Protein 5HSG (pdb70)

Foldseek 3Di:
DFQEEEEFQADPDLLRVLCLLLVVLCVVVVGGYYYHGPPRPQVVSLVVLVVVLVVVHQEYEYAHPDLASNVSCVVCVVSVRAYEYEDDDHPDDDHQAYEHAQLLVLLQVLLVVVQVCCVPVPLAFEEEEEFAPPDPSLVSSPNSSVVSCVVRPRHYYQYYHYCNLAQVSCVRLLCSCVVCVRHQEYEYREDSVQNNNLVSCVVVVNLPGYAYEYEDDDVSLVVSLVSPRDFKYKYDSSSVSNVRNVVSVQVSVPHHDDRYHHGGIDIDHPVHCVVVVVSD

Sequence (280 aa):
GPTYALVQINQQQALFFNLNKGAQDAAKASGKDLVVIFNSNDNPVAQNDAIENYIQQGVKGILVAAIDVNGIPAVKEAAAANIPVIAIDAVLPAGPQAAQVGVVDNIIEGGRIIGQYFVDYVQKEGGQARLGIVGALNSAIQNQQRQKGFEETLKSSNPKITIANNVVDGQNVQDKATTAAENNLITGNPDLTAIYATGEPALLGAIAAVENQGRQKDIKVFGWDLTAKAISSGIDGGYVTAVLQQDPEKGAEALNALNSITSSGKTVPKTILVPATVVTKANVDSYRPLF

B-factor: mean 19.07, std 9.39, range [8.45, 73.27]

Organism: Klebsiella pneumoniae subsp. pneumoniae (strain ATCC 700721 / MGH 78578) (NCBI:txid272620)

Secondary structure (DSSP, 8-state):
--SEEEEES-SSSHHHH--HHHHHHHHHTT--EEEEE-TT-HHHHHHHHHHHHHTT-SEEEE--SSTTT--HHHHHHHTT--EEEESSPPPSSS-SEEEE--HHHHHHHHHHHHHHHHHH----EEEEEEE-TT-HHHHHHHHHHHHHHTT-TTEEEEEEEE-TT-TTT--HHHHHHHH-TT--EEEESSHHHHHHHHHHHHHTT-TTT-EEEEE---HHHHHHHHHTSEEEEEE--S---HHHHHHHHHHHTT----SEEE---EEE-TTTGGGGGGG-

Radius of gyration: 20.78 Å; Cα contacts (8 Å, |Δi|>4): 606; chains: 1; bounding box: 50×41×59 Å

InterPro domains:
  IPR025997 Periplasmic binding protein [PF13407] (43-291)
  IPR028082 Periplasmic binding protein-like I [SSF53822] (33-312)

Structure (mmCIF, N/CA/C/O backbone):
data_5HSG
#
_entry.id   5HSG
#
_cell.length_a   39.548
_cell.length_b   48.800
_cell.length_c   157.115
_cell.angle_alpha   90.000
_cell.angle_beta   90.000
_cell.angle_gamma   90.000
#
_symmetry.space_group_name_H-M   'P 21 21 21'
#
loop_
_entity.id
_entity.type
_entity.pdbx_description
1 polymer 'Putative ABC transporter, nucleotide binding/ATPase protein'
2 non-polymer 'MAGNESIUM ION'
3 water water
#
loop_
_atom_site.group_PDB
_atom_site.id
_atom_site.type_symbol
_atom_site.label_atom_id
_atom_site.label_alt_id
_atom_site.label_comp_id
_atom_site.label_asym_id
_atom_site.label_entity_id
_atom_site.label_seq_id
_atom_site.pdbx_PDB_ins_code
_atom_site.Cartn_x
_atom_site.Cartn_y
_atom_site.Cartn_z
_atom_site.occupancy
_atom_site.B_iso_or_equiv
_atom_site.auth_seq_id
_atom_site.auth_comp_id
_atom_site.auth_asym_id
_atom_site.auth_atom_id
_atom_site.pdbx_PDB_model_num
ATOM 1 N N . GLY A 1 25 ? 29.150 39.458 33.543 1.00 40.04 32 GLY A N 1
ATOM 2 C CA . GLY A 1 25 ? 27.927 39.995 34.117 1.00 45.51 32 GLY A CA 1
ATOM 3 C C . GLY A 1 25 ? 27.811 39.667 35.593 1.00 45.72 32 GLY A C 1
ATOM 4 O O . GLY A 1 25 ? 28.725 39.074 36.166 1.00 49.06 32 GLY A O 1
ATOM 7 N N . PRO A 1 26 ? 26.685 40.052 36.221 1.00 39.75 33 PRO A N 1
ATOM 8 C CA . PRO A 1 26 ? 26.512 39.791 37.652 1.00 32.36 33 PRO A CA 1
ATOM 9 C C . PRO A 1 26 ? 26.277 38.313 37.936 1.00 20.97 33 PRO A C 1
ATOM 10 O O . PRO A 1 26 ? 25.780 37.567 37.098 1.00 21.35 33 PRO A O 1
ATOM 21 N N . THR A 1 27 ? 26.683 37.891 39.117 1.00 16.73 34 THR A N 1
ATOM 22 C CA . THR A 1 27 ? 26.484 36.523 39.548 1.00 15.33 34 THR A CA 1
ATOM 23 C C . THR A 1 27 ? 25.070 36.315 40.067 1.00 13.28 34 THR A C 1
ATOM 24 O O . THR A 1 27 ? 24.423 35.333 39.712 1.00 13.50 34 THR A O 1
ATOM 35 N N . TYR A 1 28 ? 24.582 37.220 40.901 1.00 11.19 35 TYR A N 1
ATOM 36 C CA . TYR A 1 28 ? 23.227 37.131 41.408 1.00 10.40 35 TYR A CA 1
ATOM 37 C C . TYR A 1 28 ? 22.543 38.448 41.147 1.00 10.14 35 TYR A C 1
ATOM 38 O O . TYR A 1 28 ? 23.196 39.511 41.088 1.00 10.65 35 TYR A O 1
ATOM 56 N N . ALA A 1 29 ? 21.215 38.397 41.086 1.00 10.61 36 ALA A N 1
ATOM 57 C CA . ALA A 1 29 ? 20.363 39.584 40.994 1.00 9.53 36 ALA A CA 1
ATOM 58 C C . ALA A 1 29 ? 19.247 39.527 42.015 1.00 9.99 36 ALA A C 1
ATOM 59 O O . ALA A 1 29 ? 18.660 38.444 42.214 1.00 11.74 36 ALA A O 1
ATOM 66 N N . LEU A 1 30 ? 18.978 40.653 42.673 1.00 8.79 37 LEU A N 1
ATOM 67 C CA . LEU A 1 30 ? 17.821 40.780 43.553 1.00 9.36 37 LEU A CA 1
ATOM 68 C C . LEU A 1 30 ? 16.858 41.765 42.911 1.00 9.28 37 LEU A C 1
ATOM 69 O O . LEU A 1 30 ? 17.221 42.926 42.666 1.00 11.04 37 LEU A O 1
ATOM 85 N N . VAL A 1 31 ? 15.644 41.309 42.618 1.00 8.74 38 VAL A N 1
ATOM 86 C CA . VAL A 1 31 ? 14.575 42.116 42.040 1.00 9.32 38 VAL A CA 1
ATOM 87 C C . VAL A 1 31 ? 13.712 42.612 43.213 1.00 9.79 38 VAL A C 1
ATOM 88 O O . VAL A 1 31 ? 13.047 41.815 43.893 1.00 10.61 38 VAL A O 1
ATOM 101 N N . GLN A 1 32 ? 13.789 43.920 43.465 1.00 10.46 39 GLN A N 1
ATOM 102 C CA . GLN A 1 32 ? 13.273 44.573 44.666 1.00 9.73 39 GLN A CA 1
ATOM 103 C C . GLN A 1 32 ? 12.043 45.407 44.353 1.00 10.63 39 GLN A C 1
ATOM 104 O O . GLN A 1 32 ? 11.819 45.845 43.215 1.00 11.06 39 GLN A O 1
ATOM 118 N N . ILE A 1 33 ? 11.224 45.612 45.378 1.00 10.73 40 ILE A N 1
ATOM 119 C CA . ILE A 1 33 ? 9.983 46.369 45.251 1.00 11.25 40 ILE A CA 1
ATOM 120 C C . ILE A 1 33 ? 10.241 47.870 45.113 1.00 10.41 40 ILE A C 1
ATOM 121 O O . ILE A 1 33 ? 9.909 48.466 44.084 1.00 11.69 40 ILE A O 1
ATOM 137 N N . ASN A 1 34 ? 10.813 48.483 46.140 1.00 10.80 41 ASN A N 1
ATOM 138 C CA . ASN A 1 34 ? 11.214 49.881 46.076 1.00 12.08 41 ASN A CA 1
ATOM 139 C C . ASN A 1 34 ? 12.347 50.121 47.069 1.00 12.17 41 ASN A C 1
ATOM 140 O O . ASN A 1 34 ? 12.690 49.231 47.841 1.00 11.56 41 ASN A O 1
ATOM 151 N N . GLN A 1 35 ? 12.901 51.328 47.057 1.00 11.42 42 GLN A N 1
ATOM 152 C CA . GLN A 1 35 ? 13.915 51.751 48.005 1.00 11.05 42 GLN A CA 1
ATOM 153 C C . GLN A 1 35 ? 13.454 52.943 48.839 1.00 12.60 42 GLN A C 1
ATOM 154 O O . GLN A 1 35 ? 14.266 53.676 49.403 1.00 13.11 42 GLN A O 1
ATOM 168 N N A GLN A 1 36 ? 12.141 53.114 48.931 0.36 11.66 43 GLN A N 1
ATOM 169 N N B GLN A 1 36 ? 12.141 53.121 48.939 0.64 11.30 43 GLN A N 1
ATOM 170 C CA A GLN A 1 36 ? 11.570 54.108 49.820 0.36 12.99 43 GLN A CA 1
ATOM 171 C CA B GLN A 1 36 ? 11.570 54.122 49.830 0.64 12.82 43 GLN A CA 1
ATOM 172 C C A GLN A 1 36 ? 11.437 53.526 51.225 0.36 12.53 43 GLN A C 1
ATOM 173 C C B GLN A 1 36 ? 11.325 53.576 51.232 0.64 13.51 43 GLN A C 1
ATOM 174 O O A GLN A 1 36 ? 11.908 54.122 52.198 0.36 14.83 43 GLN A O 1
ATOM 175 O O B GLN A 1 36 ? 11.590 54.258 52.219 0.64 15.95 43 GLN A O 1
ATOM 202 N N . ALA A 1 37 ? 10.814 52.355 51.325 1.00 12.46 44 ALA A N 1
ATOM 203 C CA . ALA A 1 37 ? 10.552 51.734 52.617 1.00 11.70 44 ALA A CA 1
ATOM 204 C C . ALA A 1 37 ? 11.802 51.169 53.268 1.00 10.86 44 ALA A C 1
ATOM 205 O O . ALA A 1 37 ? 12.565 50.446 52.643 1.00 11.63 44 ALA A O 1
ATOM 213 N N . LEU A 1 38 ? 11.975 51.492 54.541 1.00 11.37 45 LEU A N 1
ATOM 214 C CA . LEU A 1 38 ? 13.068 50.950 55.334 1.00 11.07 45 LEU A CA 1
ATOM 215 C C . LEU A 1 38 ? 13.184 49.433 55.203 1.00 11.59 45 LEU A C 1
ATOM 216 O O . LEU A 1 38 ? 14.281 48.902 55.093 1.00 11.17 45 LEU A O 1
ATOM 232 N N . PHE A 1 39 ? 12.057 48.742 55.250 1.00 10.15 46 PHE A N 1
ATOM 233 C CA . PHE A 1 39 ? 12.064 47.285 55.166 1.00 10.19 46 PHE A CA 1
ATOM 234 C C . PHE A 1 39 ? 12.850 46.778 53.947 1.00 9.83 46 PHE A C 1
ATOM 235 O O . PHE A 1 39 ? 13.680 45.874 54.056 1.00 9.37 46 PHE A O 1
ATOM 252 N N . PHE A 1 40 ? 12.605 47.384 52.788 1.00 9.49 47 PHE A N 1
ATOM 253 C CA . PHE A 1 40 ? 13.305 46.929 51.590 1.00 9.40 47 PHE A CA 1
ATOM 254 C C . PHE A 1 40 ? 14.774 47.348 51.583 1.00 9.45 47 PHE A C 1
ATOM 255 O O . PHE A 1 40 ? 15.653 46.602 51.108 1.00 9.75 47 PHE A O 1
ATOM 272 N N . ASN A 1 41 ? 15.066 48.540 52.095 1.00 10.27 48 ASN A N 1
ATOM 273 C CA . ASN A 1 41 ? 16.458 48.948 52.186 1.00 10.70 48 ASN A CA 1
ATOM 274 C C . ASN A 1 41 ? 17.252 48.043 53.136 1.00 10.09 48 ASN A C 1
ATOM 275 O O . ASN A 1 41 ? 18.423 47.751 52.872 1.00 10.52 48 ASN A O 1
ATOM 286 N N . LEU A 1 42 ? 16.631 47.580 54.223 1.00 9.03 49 LEU A N 1
ATOM 287 C CA . LEU A 1 42 ? 17.307 46.645 55.116 1.00 9.67 49 LEU A CA 1
ATOM 288 C C . LEU A 1 42 ? 17.496 45.287 54.464 1.00 8.79 49 LEU A C 1
ATOM 289 O O . LEU A 1 42 ? 18.537 44.669 54.628 1.00 8.76 49 LEU A O 1
ATOM 322 N N . ASN A 1 44 ? 17.885 44.783 51.257 1.00 8.48 51 ASN A N 1
ATOM 323 C CA . ASN A 1 44 ? 18.999 45.019 50.356 1.00 8.74 51 ASN A CA 1
ATOM 324 C C . ASN A 1 44 ? 20.329 44.944 51.080 1.00 9.37 51 ASN A C 1
ATOM 325 O O . ASN A 1 44 ? 21.275 44.337 50.585 1.00 9.70 51 ASN A O 1
ATOM 336 N N . LYS A 1 45 ? 20.424 45.623 52.217 1.00 9.11 52 LYS A N 1
ATOM 337 C CA . LYS A 1 45 ? 21.659 45.606 53.002 1.00 10.11 52 LYS A CA 1
ATOM 338 C C . LYS A 1 45 ? 22.054 44.186 53.398 1.00 9.31 52 LYS A C 1
ATOM 339 O O . LYS A 1 45 ? 23.226 43.791 53.286 1.00 9.18 52 LYS A O 1
ATOM 358 N N . GLY A 1 46 ? 21.094 43.409 53.878 1.00 8.82 53 GLY A N 1
ATOM 359 C CA . GLY A 1 46 ? 21.403 42.050 54.297 1.00 9.83 53 GLY A CA 1
ATOM 360 C C . GLY A 1 46 ? 21.928 41.176 53.171 1.00 9.96 53 GLY A C 1
ATOM 361 O O . GLY A 1 46 ? 22.900 40.417 53.318 1.00 9.76 53 GLY A O 1
ATOM 365 N N . ALA A 1 47 ? 21.267 41.269 52.018 1.00 8.55 54 ALA A N 1
ATOM 366 C CA . ALA A 1 47 ? 21.685 40.509 50.849 1.00 8.59 54 ALA A CA 1
ATOM 367 C C . ALA A 1 47 ? 23.056 40.961 50.350 1.00 9.44 54 ALA A C 1
ATOM 368 O O . ALA A 1 47 ? 23.928 40.160 50.053 1.00 10.02 54 ALA A O 1
ATOM 375 N N . GLN A 1 48 ? 23.255 42.264 50.233 1.00 8.68 55 GLN A N 1
ATOM 376 C CA . GLN A 1 48 ? 24.523 42.771 49.738 1.00 9.72 55 GLN A CA 1
ATOM 377 C C . GLN A 1 48 ? 25.675 42.494 50.708 1.00 9.41 55 GLN A C 1
ATOM 378 O O . GLN A 1 48 ? 26.772 42.136 50.290 1.00 10.12 55 GLN A O 1
ATOM 392 N N . ASP A 1 49 ? 25.455 42.657 52.008 1.00 9.22 56 ASP A N 1
ATOM 393 C CA . ASP A 1 49 ? 26.491 42.299 52.968 1.00 9.72 56 ASP A CA 1
ATOM 394 C C . ASP A 1 49 ? 26.872 40.832 52.810 1.00 9.97 56 ASP A C 1
ATOM 395 O O . ASP A 1 49 ? 28.057 40.491 52.833 1.00 10.70 56 ASP A O 1
ATOM 404 N N . ALA A 1 50 ? 25.877 39.959 52.675 1.00 10.11 57 ALA A N 1
ATOM 405 C CA . ALA A 1 50 ? 26.157 38.540 52.553 1.00 10.24 57 ALA A CA 1
ATOM 406 C C . ALA A 1 50 ? 26.870 38.217 51.257 1.00 10.66 57 ALA A C 1
ATOM 407 O O . ALA A 1 50 ? 27.726 37.343 51.228 1.00 10.49 57 ALA A O 1
ATOM 414 N N . ALA A 1 51 ? 26.543 38.930 50.193 1.00 9.69 58 ALA A N 1
ATOM 415 C CA . ALA A 1 51 ? 27.242 38.742 48.923 1.00 10.07 58 ALA A CA 1
ATOM 416 C C . ALA A 1 51 ? 28.690 39.189 49.052 1.00 10.37 58 ALA A C 1
ATOM 417 O O . ALA A 1 51 ? 29.606 38.454 48.693 1.00 11.65 58 ALA A O 1
ATOM 424 N N . LYS 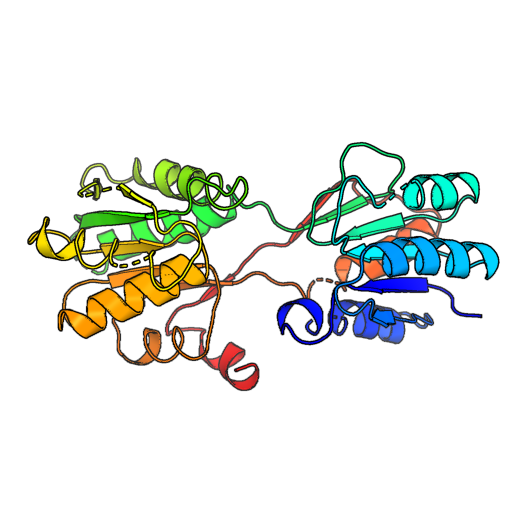A 1 52 ? 28.919 40.390 49.564 1.00 10.59 59 LYS A N 1
ATOM 425 C CA . LYS A 1 52 ? 30.279 40.892 49.706 1.00 10.85 59 LYS A CA 1
ATOM 426 C C . LYS A 1 52 ? 31.093 39.980 50.629 1.00 11.32 59 LYS A C 1
ATOM 427 O O . LYS A 1 52 ? 32.256 39.704 50.347 1.00 13.24 59 LYS A O 1
ATOM 446 N N . ALA A 1 53 ? 30.487 39.486 51.710 1.00 11.06 60 ALA A N 1
ATOM 447 C CA . ALA A 1 53 ? 31.189 38.637 52.681 1.00 11.49 60 ALA A CA 1
ATOM 448 C C . ALA A 1 53 ? 31.491 37.244 52.138 1.00 12.55 60 ALA A C 1
ATOM 449 O O . ALA A 1 53 ? 32.255 36.501 52.763 1.00 15.69 60 ALA A O 1
ATOM 456 N N . SER A 1 54 ? 30.871 36.864 51.021 1.00 12.54 61 SER A N 1
ATOM 457 C CA . SER A 1 54 ? 31.127 35.581 50.389 1.00 13.94 61 SER A CA 1
ATOM 458 C C . SER A 1 54 ? 31.800 35.735 49.029 1.00 13.70 61 SER A C 1
ATOM 459 O O . SER A 1 54 ? 31.915 34.755 48.289 1.00 15.40 61 SER A O 1
ATOM 467 N N . GLY A 1 55 ? 32.245 36.932 48.671 1.00 13.74 62 GLY A N 1
ATOM 468 C CA . GLY A 1 55 ? 32.954 37.144 47.420 1.00 14.31 62 GLY A CA 1
ATOM 469 C C . GLY A 1 55 ? 32.102 37.035 46.176 1.00 15.67 62 GLY A C 1
ATOM 470 O O . GLY A 1 55 ? 32.621 36.729 45.105 1.00 19.04 62 GLY A O 1
ATOM 474 N N . LYS A 1 56 ? 30.802 37.305 46.296 1.00 13.92 63 LYS A N 1
ATOM 475 C CA . LYS A 1 56 ? 29.877 37.218 45.179 1.00 13.59 63 LYS A CA 1
ATOM 476 C C . LYS A 1 56 ? 29.396 38.584 44.705 1.00 12.97 63 LYS A C 1
ATOM 477 O O . LYS A 1 56 ? 29.228 39.508 45.520 1.00 14.60 63 LYS A O 1
ATOM 496 N N . ASP A 1 57 ? 29.158 38.719 43.404 1.00 13.40 64 ASP A N 1
ATOM 497 C CA . ASP A 1 57 ? 28.676 39.953 42.798 1.00 13.13 64 ASP A CA 1
ATOM 498 C C . ASP A 1 57 ? 27.156 39.917 42.698 1.00 13.26 64 ASP A C 1
ATOM 499 O O . ASP A 1 57 ? 26.596 39.208 41.852 1.00 17.98 64 ASP A O 1
ATOM 508 N N . LEU A 1 58 ? 26.502 40.726 43.513 1.00 11.61 65 LEU A N 1
ATOM 509 C CA . LEU A 1 58 ? 25.058 40.874 43.533 1.00 10.28 65 LEU A CA 1
ATOM 510 C C . LEU A 1 58 ? 24.708 42.233 42.991 1.00 11.14 65 LEU A C 1
ATOM 511 O O . LEU A 1 58 ? 25.228 43.237 43.487 1.00 12.78 65 LEU A O 1
ATOM 527 N N A VAL A 1 59 ? 23.807 42.275 42.018 0.77 10.49 66 VAL A N 1
ATOM 528 N N B VAL A 1 59 ? 23.818 42.269 42.008 0.23 10.87 66 VAL A N 1
ATOM 529 C CA A VAL A 1 59 ? 23.182 43.515 41.580 0.77 9.76 66 VAL A CA 1
ATOM 530 C CA B VAL A 1 59 ? 23.194 43.508 41.573 0.23 11.32 66 VAL A CA 1
ATOM 531 C C A VAL A 1 59 ? 21.757 43.539 42.077 0.77 9.85 66 VAL A C 1
ATOM 532 C C B VAL A 1 59 ? 21.779 43.533 42.135 0.23 10.85 66 VAL A C 1
ATOM 533 O O A VAL A 1 59 ? 21.096 42.483 42.163 0.77 11.23 66 VAL A O 1
ATOM 534 O O B VAL A 1 59 ? 21.151 42.485 42.310 0.23 10.86 66 VAL A O 1
ATOM 559 N N . ILE A 1 60 ? 21.302 44.731 42.452 1.00 10.38 67 ILE A N 1
ATOM 560 C CA . ILE A 1 60 ? 19.962 44.924 42.957 1.00 9.72 67 ILE A CA 1
ATOM 561 C C . ILE A 1 60 ? 19.196 45.838 42.006 1.00 11.06 67 ILE A C 1
ATOM 562 O O . ILE A 1 60 ? 19.652 46.937 41.678 1.00 11.60 67 ILE A O 1
ATOM 579 N N . PHE A 1 61 ? 18.055 45.347 41.541 1.00 9.77 68 PHE A N 1
ATOM 580 C CA . PHE A 1 61 ? 17.144 46.074 40.657 1.00 8.93 68 PHE A CA 1
ATOM 581 C C . PHE A 1 61 ? 15.999 46.670 41.458 1.00 10.62 68 PHE A C 1
ATOM 582 O O . PHE A 1 61 ? 15.147 45.944 41.964 1.00 9.87 68 PHE A O 1
ATOM 599 N N . ASN A 1 62 ? 15.967 47.986 41.557 1.00 10.84 69 ASN A N 1
ATOM 600 C CA . ASN A 1 62 ? 14.860 48.682 42.177 1.00 10.56 69 ASN A CA 1
ATOM 601 C C . ASN A 1 62 ? 13.750 48.852 41.157 1.00 11.03 69 ASN A C 1
ATOM 602 O O . ASN A 1 62 ? 13.882 49.651 40.240 1.00 12.01 69 ASN A O 1
ATOM 613 N N . SER A 1 63 ? 12.656 48.123 41.317 1.00 10.92 70 SER A N 1
ATOM 614 C CA . SER A 1 63 ? 11.562 48.205 40.354 1.00 12.88 70 SER A CA 1
ATOM 615 C C . SER A 1 63 ? 10.656 49.411 40.547 1.00 12.40 70 SER A C 1
ATOM 616 O O . SER A 1 63 ? 9.780 49.658 39.721 1.00 13.77 70 SER A O 1
ATOM 624 N N . ASN A 1 64 ? 10.871 50.166 41.613 1.00 11.88 71 ASN A N 1
ATOM 625 C CA . ASN A 1 64 ? 10.062 51.368 41.876 1.00 13.83 71 ASN A CA 1
ATOM 626 C C . ASN A 1 64 ? 8.563 51.074 41.798 1.00 13.33 71 ASN A C 1
ATOM 627 O O . ASN A 1 64 ? 7.824 51.771 41.117 1.00 15.36 71 ASN A O 1
ATOM 638 N N . ASP A 1 65 ? 8.139 50.027 42.494 1.00 12.96 72 ASP A N 1
ATOM 639 C CA . ASP A 1 65 ? 6.730 49.658 42.617 1.00 13.68 72 ASP A CA 1
ATOM 640 C C . ASP A 1 65 ? 6.067 49.261 41.293 1.00 15.98 72 ASP A C 1
ATOM 641 O O . ASP A 1 65 ? 4.843 49.344 41.156 1.00 18.07 72 ASP A O 1
ATOM 650 N N . ASN A 1 66 ? 6.857 48.810 40.323 1.00 14.28 73 ASN A N 1
ATOM 651 C CA . ASN A 1 66 ? 6.346 48.452 39.001 1.00 13.32 73 ASN A CA 1
ATOM 652 C C . ASN A 1 66 ? 6.432 46.939 38.779 1.00 13.52 73 ASN A C 1
ATOM 653 O O . ASN A 1 66 ? 7.520 46.404 38.536 1.00 12.89 73 ASN A O 1
ATOM 664 N N . PRO A 1 67 ? 5.299 46.225 38.863 1.00 14.59 74 PRO A N 1
ATOM 665 C CA . PRO A 1 67 ? 5.344 44.768 38.706 1.00 15.14 74 PRO A CA 1
ATOM 666 C C . PRO A 1 67 ? 5.756 44.308 37.306 1.00 14.32 74 PRO A C 1
ATOM 667 O O . PRO A 1 67 ? 6.378 43.264 37.161 1.00 15.22 74 PRO A O 1
ATOM 678 N N . VAL A 1 68 ? 5.445 45.102 36.293 1.00 14.15 75 VAL A N 1
ATOM 679 C CA . VAL A 1 68 ? 5.826 44.751 34.927 1.00 15.47 75 VAL A CA 1
ATOM 680 C C . VAL A 1 68 ? 7.348 44.796 34.804 1.00 13.66 75 VAL A C 1
ATOM 681 O O . VAL A 1 68 ? 7.960 43.927 34.189 1.00 13.50 75 VAL A O 1
ATOM 694 N N . ALA A 1 69 ? 7.953 45.805 35.414 1.00 12.91 76 ALA A N 1
ATOM 695 C CA . ALA A 1 69 ? 9.407 45.927 35.387 1.00 13.47 76 ALA A CA 1
ATOM 696 C C . ALA A 1 69 ? 10.054 44.773 36.148 1.00 11.29 76 ALA A C 1
ATOM 697 O O . ALA A 1 69 ? 11.145 44.317 35.768 1.00 12.54 76 ALA A O 1
ATOM 704 N N . GLN A 1 70 ? 9.402 44.268 37.190 1.00 11.51 77 GLN A N 1
ATOM 705 C CA . GLN A 1 70 ? 9.939 43.085 37.880 1.00 9.92 77 GLN A CA 1
ATOM 706 C C . GLN A 1 70 ? 10.023 41.890 36.941 1.00 10.84 77 GLN A C 1
ATOM 707 O O . GLN A 1 70 ? 11.026 41.171 36.907 1.00 12.15 77 GLN A O 1
ATOM 721 N N . ASN A 1 71 ? 8.968 41.675 36.158 1.00 11.56 78 ASN A N 1
ATOM 722 C CA . ASN A 1 71 ? 8.954 40.564 35.217 1.00 11.92 78 ASN A CA 1
ATOM 723 C C . ASN A 1 71 ? 10.055 40.734 34.176 1.00 12.07 78 ASN A C 1
ATOM 724 O O . ASN A 1 71 ? 10.800 39.801 33.852 1.00 12.85 78 ASN A O 1
ATOM 735 N N . ASP A 1 72 ? 10.119 41.928 33.611 1.00 12.13 79 ASP A N 1
ATOM 736 C CA . ASP A 1 72 ? 11.109 42.215 32.585 1.00 12.32 79 ASP A CA 1
ATOM 737 C C . ASP A 1 72 ? 12.540 42.126 33.110 1.00 12.57 79 ASP A C 1
ATOM 738 O O . ASP A 1 72 ? 13.421 41.638 32.401 1.00 11.85 79 ASP A O 1
ATOM 747 N N . ALA A 1 73 ? 12.785 42.578 34.337 1.00 11.35 80 ALA A N 1
ATOM 748 C CA . ALA A 1 73 ? 14.111 42.473 34.915 1.00 10.82 80 ALA A CA 1
ATOM 749 C C . ALA A 1 73 ? 14.511 41.020 35.075 1.00 12.01 80 ALA A C 1
ATOM 750 O O . ALA A 1 73 ? 15.633 40.639 34.789 1.00 11.14 80 ALA A O 1
ATOM 757 N N . ILE A 1 74 ? 13.585 40.179 35.522 1.00 11.37 81 ILE A N 1
ATOM 758 C CA . ILE A 1 74 ? 13.905 38.755 35.612 1.00 11.22 81 ILE A CA 1
ATOM 759 C C . ILE A 1 74 ? 14.289 38.192 34.245 1.00 12.60 81 ILE A C 1
ATOM 760 O O . ILE A 1 74 ? 15.288 37.484 34.122 1.00 12.34 81 ILE A O 1
ATOM 776 N N . GLU A 1 75 ? 13.526 38.534 33.217 1.00 11.50 82 GLU A N 1
ATOM 777 C CA . GLU A 1 75 ? 13.868 38.088 31.874 1.00 12.57 82 GLU A CA 1
ATOM 778 C C . GLU A 1 75 ? 15.248 38.568 31.418 1.00 12.52 82 GLU A C 1
ATOM 779 O O . GLU A 1 75 ? 16.016 37.817 30.802 1.00 13.21 82 GLU A O 1
ATOM 791 N N . ASN A 1 76 ? 15.564 39.809 31.761 1.00 11.56 83 ASN A N 1
ATOM 792 C CA . ASN A 1 76 ? 16.865 40.399 31.450 1.00 12.57 83 ASN A CA 1
ATOM 793 C C . ASN A 1 76 ? 17.987 39.621 32.128 1.00 12.34 83 ASN A C 1
ATOM 794 O O . ASN A 1 76 ? 18.962 39.216 31.477 1.00 12.77 83 ASN A O 1
ATOM 805 N N . TYR A 1 77 ? 17.844 39.353 33.425 1.00 12.32 84 TYR A N 1
ATOM 806 C CA . TYR A 1 77 ? 18.877 38.621 34.136 1.00 11.14 84 TYR A CA 1
ATOM 807 C C . TYR A 1 77 ? 19.007 37.176 33.644 1.00 11.17 84 TYR A C 1
ATOM 808 O O . TYR A 1 77 ? 20.120 36.657 33.609 1.00 13.84 84 TYR A O 1
ATOM 826 N N . ILE A 1 78 ? 17.915 36.546 33.228 1.00 11.13 85 ILE A N 1
ATOM 827 C CA . ILE A 1 78 ? 18.013 35.228 32.608 1.00 14.65 85 ILE A CA 1
ATOM 828 C C . ILE A 1 78 ? 18.883 35.327 31.345 1.00 13.74 85 ILE A C 1
ATOM 829 O O . ILE A 1 78 ? 19.789 34.520 31.128 1.00 15.43 85 ILE A O 1
ATOM 845 N N . GLN A 1 79 ? 18.614 36.328 30.509 1.00 13.41 86 GLN A N 1
ATOM 846 C CA . GLN A 1 79 ? 19.372 36.485 29.268 1.00 15.34 86 GLN A CA 1
ATOM 847 C C . GLN A 1 79 ? 20.842 36.721 29.549 1.00 15.91 86 GLN A C 1
ATOM 848 O O . GLN A 1 79 ? 21.704 36.272 28.785 1.00 18.40 86 GLN A O 1
ATOM 862 N N . GLN A 1 80 ? 21.133 37.443 30.623 1.00 13.79 87 GLN A N 1
ATOM 863 C CA . GLN A 1 80 ? 22.514 37.688 31.023 1.00 14.54 87 GLN A CA 1
ATOM 864 C C . GLN A 1 80 ? 23.211 36.482 31.651 1.00 16.09 87 GLN A C 1
ATOM 865 O O . GLN A 1 80 ? 24.402 36.565 31.952 1.00 19.19 87 GLN A O 1
ATOM 879 N N . GLY A 1 81 ? 22.493 35.387 31.875 1.00 14.45 88 GLY A N 1
ATOM 880 C CA . GLY A 1 81 ? 23.091 34.197 32.442 1.00 16.25 88 GLY A CA 1
ATOM 881 C C . GLY A 1 81 ? 23.468 34.328 33.907 1.00 15.00 88 GLY A C 1
ATOM 882 O O . GLY A 1 81 ? 24.443 33.721 34.339 1.00 14.69 88 GLY A O 1
ATOM 886 N N . VAL A 1 82 ? 22.707 35.087 34.690 1.00 13.02 89 VAL A N 1
ATOM 887 C CA . VAL A 1 82 ? 22.963 35.122 36.134 1.00 12.75 89 VAL A CA 1
ATOM 888 C C . VAL A 1 82 ? 22.846 33.736 36.746 1.00 12.15 89 VAL A C 1
ATOM 889 O O . VAL A 1 82 ? 22.162 32.855 36.197 1.00 12.34 89 VAL A O 1
ATOM 902 N N . LYS A 1 83 ? 23.534 33.531 37.860 1.00 12.53 90 LYS A N 1
ATOM 903 C CA . LYS A 1 83 ? 23.595 32.229 38.520 1.00 12.09 90 LYS A CA 1
ATOM 904 C C . LYS A 1 83 ? 22.500 32.011 39.554 1.00 9.92 90 LYS A C 1
ATOM 905 O O . LYS A 1 83 ? 22.317 30.908 40.020 1.00 11.94 90 LYS A O 1
ATOM 924 N N . GLY A 1 84 ? 21.777 33.058 39.928 1.00 10.81 91 GLY A N 1
ATOM 925 C CA . GLY A 1 84 ? 20.715 32.952 40.911 1.00 11.21 91 GLY A CA 1
ATOM 926 C C . GLY A 1 84 ? 19.979 34.266 40.978 1.00 10.25 91 GLY A C 1
ATOM 927 O O . GLY A 1 84 ? 20.549 35.336 40.746 1.00 10.45 91 GLY A O 1
ATOM 931 N N . ILE A 1 85 ? 18.686 34.172 41.277 1.00 9.63 92 ILE A N 1
ATOM 932 C CA . ILE A 1 85 ? 17.813 35.330 41.373 1.00 9.31 92 ILE A CA 1
ATOM 933 C C . ILE A 1 85 ? 17.060 35.320 42.696 1.00 9.95 92 ILE A C 1
ATOM 934 O O . ILE A 1 85 ? 16.515 34.293 43.106 1.00 10.43 92 ILE A O 1
ATOM 950 N N . LEU A 1 86 ? 17.070 36.471 43.365 1.00 9.07 93 LEU A N 1
ATOM 951 C CA . LEU A 1 86 ? 16.219 36.734 44.521 1.00 9.81 93 LEU A CA 1
ATOM 952 C C . LEU A 1 86 ? 15.107 37.658 44.084 1.00 9.21 93 LEU A C 1
ATOM 953 O O . LEU A 1 86 ? 15.348 38.556 43.294 1.00 9.41 93 LEU A O 1
ATOM 969 N N . VAL A 1 87 ? 13.896 37.452 44.583 1.00 9.08 94 VAL A N 1
ATOM 970 C CA . VAL A 1 87 ? 12.804 38.346 44.251 1.00 10.57 94 VAL A CA 1
ATOM 971 C C . VAL A 1 87 ? 11.886 38.598 45.441 1.00 10.41 94 VAL A C 1
ATOM 972 O O . VAL A 1 87 ? 11.506 37.673 46.164 1.00 10.79 94 VAL A O 1
ATOM 985 N N . ALA A 1 88 ? 11.575 39.861 45.651 1.00 9.77 95 ALA A N 1
ATOM 986 C CA . ALA A 1 88 ? 10.484 40.274 46.531 1.00 9.99 95 ALA A CA 1
ATOM 987 C C . ALA A 1 88 ? 9.379 40.757 45.609 1.00 10.47 95 ALA A C 1
ATOM 988 O O . ALA A 1 88 ? 9.459 41.835 45.029 1.00 10.56 95 ALA A O 1
ATOM 995 N N . ALA A 1 89 ? 8.404 39.881 45.368 1.00 10.88 96 ALA A N 1
ATOM 996 C CA . ALA A 1 89 ? 7.377 40.136 44.356 1.00 11.72 96 ALA A CA 1
ATOM 997 C C . ALA A 1 89 ? 6.294 41.119 44.818 1.00 13.34 96 ALA A C 1
ATOM 998 O O . ALA A 1 89 ? 5.766 40.989 45.935 1.00 15.82 96 ALA A O 1
ATOM 1005 N N . ILE A 1 90 ? 5.952 42.063 43.958 1.00 12.97 97 ILE A N 1
ATOM 1006 C CA . ILE A 1 90 ? 4.796 42.945 44.154 1.00 14.04 97 ILE A CA 1
ATOM 1007 C C . ILE A 1 90 ? 3.512 42.160 43.921 1.00 15.58 97 ILE A C 1
ATOM 1008 O O . ILE A 1 90 ? 2.557 42.262 44.692 1.00 17.00 97 ILE A O 1
ATOM 1024 N N . ASP A 1 91 ? 3.496 41.395 42.842 1.00 14.42 98 ASP A N 1
ATOM 1025 C CA . ASP A 1 91 ? 2.326 40.639 42.423 1.00 17.16 98 ASP A CA 1
ATOM 1026 C C . ASP A 1 91 ? 2.720 39.171 42.429 1.00 14.76 98 ASP A C 1
ATOM 1027 O O . ASP A 1 91 ? 3.321 38.680 41.472 1.00 15.09 98 ASP A O 1
ATOM 1036 N N . VAL A 1 92 ? 2.366 38.454 43.485 1.00 14.67 99 VAL A N 1
ATOM 1037 C CA . VAL A 1 92 ? 2.837 37.085 43.627 1.00 15.21 99 VAL A CA 1
ATOM 1038 C C . VAL A 1 92 ? 2.302 36.150 42.541 1.00 15.65 99 VAL A C 1
ATOM 1039 O O . VAL A 1 92 ? 2.914 35.129 42.273 1.00 15.75 99 VAL A O 1
ATOM 1052 N N . ASN A 1 93 ? 1.161 36.490 41.931 1.00 16.96 100 ASN A N 1
ATOM 1053 C CA . ASN A 1 93 ? 0.626 35.686 40.836 1.00 15.64 100 ASN A CA 1
ATOM 1054 C C . ASN A 1 93 ? 1.235 36.094 39.497 1.00 15.38 100 ASN A C 1
ATOM 1055 O O . ASN A 1 93 ? 1.628 35.249 38.696 1.00 16.48 100 ASN A O 1
ATOM 1066 N N . GLY A 1 94 ? 1.307 37.400 39.273 1.00 17.88 101 GLY A N 1
ATOM 1067 C CA . GLY A 1 94 ? 1.819 37.953 38.029 1.00 17.71 101 GLY A CA 1
ATOM 1068 C C . GLY A 1 94 ? 3.295 37.694 37.770 1.00 15.69 101 GLY A C 1
ATOM 1069 O O . GLY A 1 94 ? 3.735 37.707 36.630 1.00 17.87 101 GLY A O 1
ATOM 1073 N N . ILE A 1 95 ? 4.066 37.453 38.815 1.00 14.37 102 ILE A N 1
ATOM 1074 C CA . ILE A 1 95 ? 5.496 37.185 38.663 1.00 14.87 102 ILE A CA 1
ATOM 1075 C C . ILE A 1 95 ? 5.780 35.742 38.232 1.00 14.06 102 ILE A C 1
ATOM 1076 O O . ILE A 1 95 ? 6.884 35.424 37.814 1.00 14.06 102 ILE A O 1
ATOM 1109 N N . PRO A 1 97 ? 5.054 33.682 35.692 1.00 14.28 104 PRO A N 1
ATOM 1110 C CA . PRO A 1 97 ? 5.617 33.303 34.391 1.00 13.92 104 PRO A CA 1
ATOM 1111 C C . PRO A 1 97 ? 7.118 33.537 34.311 1.00 13.33 104 PRO A C 1
ATOM 1112 O O . PRO A 1 97 ? 7.846 32.713 33.755 1.00 13.88 104 PRO A O 1
ATOM 1123 N N . ALA A 1 98 ? 7.568 34.641 34.896 1.00 12.93 105 ALA A N 1
ATOM 1124 C CA . ALA A 1 98 ? 8.984 34.952 34.871 1.00 12.91 105 ALA A CA 1
ATOM 1125 C C . ALA A 1 98 ? 9.782 33.992 35.778 1.00 12.29 105 ALA A C 1
ATOM 1126 O O . ALA A 1 98 ? 10.871 33.555 35.423 1.00 12.21 105 ALA A O 1
ATOM 1133 N N . VAL A 1 99 ? 9.225 33.653 36.942 1.00 12.32 106 VAL A N 1
ATOM 1134 C CA . VAL A 1 99 ? 9.838 32.658 37.801 1.00 12.30 106 VAL A CA 1
ATOM 1135 C C . VAL A 1 99 ? 9.974 31.319 37.074 1.00 12.50 106 VAL A C 1
ATOM 1136 O O . VAL A 1 99 ? 11.008 30.651 37.168 1.00 11.82 106 VAL A O 1
ATOM 1149 N N . LYS A 1 100 ? 8.937 30.931 36.342 1.00 12.68 107 LYS A N 1
ATOM 1150 C CA . LYS A 1 100 ? 8.992 29.705 35.581 1.00 13.21 107 LYS A CA 1
ATOM 1151 C C . LYS A 1 100 ? 10.004 29.764 34.442 1.00 12.42 107 LYS A C 1
ATOM 1152 O O . LYS A 1 100 ? 10.655 28.771 34.113 1.00 13.58 107 LYS A O 1
ATOM 1171 N N . GLU A 1 101 ? 10.156 30.932 33.819 1.00 12.21 108 GLU A N 1
ATOM 1172 C CA . GLU A 1 101 ? 11.185 31.107 32.806 1.00 12.13 108 GLU A CA 1
ATOM 1173 C C . GLU A 1 101 ? 12.584 30.922 33.415 1.00 12.01 108 GLU A C 1
ATOM 1174 O O . GLU A 1 101 ? 13.485 30.349 32.803 1.00 11.39 108 GLU A O 1
ATOM 1186 N N . ALA A 1 102 ? 12.785 31.428 34.624 1.00 11.24 109 ALA A N 1
ATOM 1187 C CA . ALA A 1 102 ? 14.082 31.237 35.255 1.00 10.88 109 ALA A CA 1
ATOM 1188 C C . ALA A 1 102 ? 14.346 29.739 35.488 1.00 11.07 109 ALA A C 1
ATOM 1189 O O . ALA A 1 102 ? 15.455 29.250 35.248 1.00 11.35 109 ALA A O 1
ATOM 1196 N N . ALA A 1 103 ? 13.331 29.019 35.960 1.00 12.85 110 ALA A N 1
ATOM 1197 C CA . ALA A 1 103 ? 13.439 27.563 36.134 1.00 14.36 110 ALA A CA 1
ATOM 1198 C C . ALA A 1 103 ? 13.746 26.841 34.828 1.00 15.73 110 ALA A C 1
ATOM 1199 O O . ALA A 1 103 ? 14.545 25.895 34.806 1.00 16.92 110 ALA A O 1
ATOM 1206 N N . ALA A 1 104 ? 13.116 27.255 33.731 1.00 14.87 111 ALA A N 1
ATOM 1207 C CA . ALA A 1 104 ? 13.366 26.631 32.445 1.00 13.93 111 ALA A CA 1
ATOM 1208 C C . ALA A 1 104 ? 14.791 26.878 31.979 1.00 15.09 111 ALA A C 1
ATOM 1209 O O . ALA A 1 104 ? 15.300 26.170 31.122 1.00 16.56 111 ALA A O 1
ATOM 1216 N N . ALA A 1 105 ? 15.422 27.914 32.520 1.00 12.32 112 ALA A N 1
ATOM 1217 C CA . ALA A 1 105 ? 16.801 28.240 32.218 1.00 12.87 112 ALA A CA 1
ATOM 1218 C C . ALA A 1 105 ? 17.762 27.634 33.253 1.00 10.30 112 ALA A C 1
ATOM 1219 O O . ALA A 1 105 ? 18.958 27.870 33.182 1.00 11.56 112 ALA A O 1
ATOM 1226 N N . ASN A 1 106 ? 17.231 26.869 34.205 1.00 11.33 113 ASN A N 1
ATOM 1227 C CA . ASN A 1 106 ? 18.041 26.229 35.256 1.00 10.74 113 ASN A CA 1
ATOM 1228 C C . ASN A 1 106 ? 18.757 27.275 36.120 1.00 11.06 113 ASN A C 1
ATOM 1229 O O . ASN A 1 106 ? 19.915 27.084 36.506 1.00 12.15 113 ASN A O 1
ATOM 1240 N N . ILE A 1 107 ? 18.069 28.382 36.406 1.00 10.59 114 ILE A N 1
ATOM 1241 C CA . ILE A 1 107 ? 18.571 29.433 37.300 1.00 10.50 114 ILE A CA 1
ATOM 1242 C C . ILE A 1 107 ? 17.727 29.401 38.560 1.00 10.95 114 ILE A C 1
ATOM 1243 O O . ILE A 1 107 ? 16.536 29.613 38.500 1.00 11.19 114 ILE A O 1
ATOM 1259 N N . PRO A 1 108 ? 18.339 29.101 39.710 1.00 10.95 115 PRO A N 1
ATOM 1260 C CA . PRO A 1 108 ? 17.572 29.044 40.957 1.00 11.76 115 PRO A CA 1
ATOM 1261 C C . PRO A 1 108 ? 16.978 30.386 41.333 1.00 9.90 115 PRO A C 1
ATOM 1262 O O . PRO A 1 108 ? 17.619 31.432 41.170 1.00 11.29 115 PRO A O 1
ATOM 1273 N N . VAL A 1 109 ? 15.745 30.347 41.817 1.00 10.28 116 VAL A N 1
ATOM 1274 C CA . VAL A 1 109 ? 15.046 31.525 42.297 1.00 10.55 116 VAL A CA 1
ATOM 1275 C C . VAL A 1 109 ? 14.660 31.355 43.761 1.00 11.11 116 VAL A C 1
ATOM 1276 O O . VAL A 1 109 ? 14.129 30.311 44.143 1.00 11.20 116 VAL A O 1
ATOM 1289 N N . ILE A 1 110 ? 14.930 32.369 44.578 1.00 9.07 117 ILE A N 1
ATOM 1290 C CA . ILE A 1 110 ? 14.444 32.389 45.960 1.00 9.71 117 ILE A CA 1
ATOM 1291 C C . ILE A 1 110 ? 13.566 33.598 46.153 1.00 9.36 117 ILE A C 1
ATOM 1292 O O . ILE A 1 110 ? 13.949 34.709 45.815 1.00 10.35 117 ILE A O 1
ATOM 1308 N N . ALA A 1 111 ? 12.353 33.356 46.625 1.00 10.66 118 ALA A N 1
ATOM 1309 C CA . ALA A 1 111 ? 11.438 34.433 46.935 1.00 11.12 118 ALA A CA 1
ATOM 1310 C C . ALA A 1 111 ? 11.610 34.906 48.367 1.00 9.83 118 ALA A C 1
ATOM 1311 O O . ALA A 1 111 ? 11.898 34.096 49.251 1.00 11.58 118 ALA A O 1
ATOM 1318 N N . ILE A 1 112 ? 11.417 36.195 48.599 1.00 10.58 119 ILE A N 1
ATOM 1319 C CA . ILE A 1 112 ? 11.588 36.805 49.917 1.00 10.20 119 ILE A CA 1
ATOM 1320 C C . ILE A 1 112 ? 10.359 37.658 50.210 1.00 10.26 119 ILE A C 1
ATOM 1321 O O . ILE A 1 112 ? 9.877 38.377 49.339 1.00 11.62 119 ILE A O 1
ATOM 1337 N N . ASP A 1 113 ? 9.877 37.587 51.453 1.00 11.00 120 ASP A N 1
ATOM 1338 C CA . ASP A 1 113 ? 8.789 38.443 51.972 1.00 12.40 120 ASP A CA 1
ATOM 1339 C C . ASP A 1 113 ? 7.431 37.953 51.448 1.00 13.38 120 ASP A C 1
ATOM 1340 O O . ASP A 1 113 ? 6.809 37.100 52.071 1.00 15.63 120 ASP A O 1
ATOM 1349 N N . ALA A 1 114 ? 6.957 38.463 50.319 1.00 13.15 121 ALA A N 1
ATOM 1350 C CA . ALA A 1 114 ? 5.678 37.986 49.793 1.00 19.26 121 ALA A CA 1
ATOM 1351 C C . ALA A 1 114 ? 5.775 36.510 49.388 1.00 14.65 121 ALA A C 1
ATOM 1352 O O . ALA A 1 114 ? 6.751 36.108 48.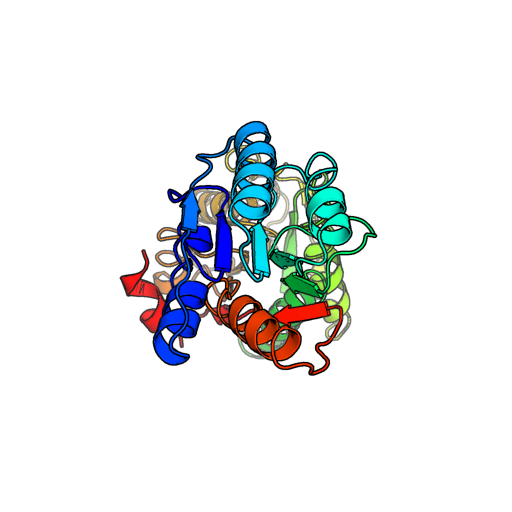747 1.00 14.78 121 ALA A O 1
ATOM 1359 N N . VAL A 1 115 ? 4.788 35.707 49.778 1.00 14.25 122 VAL A N 1
ATOM 1360 C CA . VAL A 1 115 ? 4.782 34.277 49.538 1.00 16.10 122 VAL A CA 1
ATOM 1361 C C . VAL A 1 115 ? 4.215 33.956 48.160 1.00 17.56 122 VAL A C 1
ATOM 1362 O O . VAL A 1 115 ? 3.066 34.270 47.854 1.00 17.92 122 VAL A O 1
ATOM 1375 N N . LEU A 1 116 ? 5.041 33.347 47.320 1.00 13.41 123 LEU A N 1
ATOM 1376 C CA . LEU A 1 116 ? 4.605 32.945 46.001 1.00 13.74 123 LEU A CA 1
ATOM 1377 C C . LEU A 1 116 ? 3.732 31.698 46.099 1.00 16.10 123 LEU A C 1
ATOM 1378 O O . LEU A 1 116 ? 3.931 30.847 46.981 1.00 16.22 123 LEU A O 1
ATOM 1394 N N . PRO A 1 117 ? 2.780 31.561 45.172 1.00 15.93 124 PRO A N 1
ATOM 1395 C CA . PRO A 1 117 ? 2.065 30.287 45.086 1.00 16.99 124 PRO A CA 1
ATOM 1396 C C . PRO A 1 117 ? 3.002 29.162 44.673 1.00 17.05 124 PRO A C 1
ATOM 1397 O O . PRO A 1 117 ? 4.149 29.406 44.274 1.00 16.12 124 PRO A O 1
ATOM 1408 N N . ALA A 1 118 ? 2.543 27.926 44.775 1.00 18.87 125 ALA A N 1
ATOM 1409 C CA . ALA A 1 118 ? 3.396 26.794 44.469 1.00 18.99 125 ALA A CA 1
ATOM 1410 C C . ALA A 1 118 ? 4.010 26.915 43.069 1.00 18.58 125 ALA A C 1
ATOM 1411 O O . ALA A 1 118 ? 3.337 27.298 42.105 1.00 19.83 125 ALA A O 1
ATOM 1418 N N . GLY A 1 119 ? 5.293 26.587 42.977 1.00 18.03 126 GLY A N 1
ATOM 1419 C CA . GLY A 1 119 ? 6.035 26.732 41.741 1.00 15.29 126 GLY A CA 1
ATOM 1420 C C . GLY A 1 119 ? 7.442 26.226 41.919 1.00 16.77 126 GLY A C 1
ATOM 1421 O O . GLY A 1 119 ? 7.764 25.634 42.947 1.00 17.70 126 GLY A O 1
ATOM 1425 N N . PRO A 1 120 ? 8.303 26.468 40.928 1.00 14.14 127 PRO A N 1
ATOM 1426 C CA . PRO A 1 120 ? 9.649 25.907 40.875 1.00 14.68 127 PRO A CA 1
ATOM 1427 C C . PRO A 1 120 ? 10.706 26.694 41.654 1.00 13.64 127 PRO A C 1
ATOM 1428 O O . PRO A 1 120 ? 11.867 26.293 41.649 1.00 15.72 127 PRO A O 1
ATOM 1439 N N . GLN A 1 121 ? 10.311 27.767 42.325 1.00 12.91 128 GLN A N 1
ATOM 1440 C CA . GLN A 1 121 ? 11.252 28.496 43.167 1.00 12.58 128 GLN A CA 1
ATOM 1441 C C . GLN A 1 121 ? 11.909 27.528 44.146 1.00 13.38 128 GLN A C 1
ATOM 1442 O O . GLN A 1 121 ? 11.268 26.597 44.659 1.00 15.85 128 GLN A O 1
ATOM 1456 N N . ALA A 1 122 ? 13.198 27.708 44.384 1.00 12.80 129 ALA A N 1
ATOM 1457 C CA . ALA A 1 122 ? 13.956 26.803 45.226 1.00 12.91 129 ALA A CA 1
ATOM 1458 C C . ALA A 1 122 ? 13.603 26.931 46.697 1.00 13.79 129 ALA A C 1
ATOM 1459 O O . ALA A 1 122 ? 13.692 25.954 47.456 1.00 14.22 129 ALA A O 1
ATOM 1466 N N . ALA A 1 123 ? 13.245 28.141 47.118 1.00 12.85 130 ALA A N 1
ATOM 1467 C CA . ALA A 1 123 ? 12.940 28.409 48.510 1.00 13.01 130 ALA A CA 1
ATOM 1468 C C . ALA A 1 123 ? 12.137 29.675 48.640 1.00 13.22 130 ALA A C 1
ATOM 1469 O O . ALA A 1 123 ? 12.140 30.531 47.751 1.00 12.50 130 ALA A O 1
ATOM 1476 N N . GLN A 1 124 ? 11.459 29.788 49.773 1.00 12.83 131 GLN A N 1
ATOM 1477 C CA . GLN A 1 124 ? 10.730 30.970 50.178 1.00 10.97 131 GLN A CA 1
ATOM 1478 C C . GLN A 1 124 ? 11.261 31.413 51.539 1.00 12.22 131 GLN A C 1
ATOM 1479 O O . GLN A 1 124 ? 11.238 30.626 52.491 1.00 12.93 131 GLN A O 1
ATOM 1493 N N . VAL A 1 125 ? 11.677 32.672 51.639 1.00 11.15 132 VAL A N 1
ATOM 1494 C CA . VAL A 1 125 ? 12.166 33.265 52.875 1.00 10.52 132 VAL A CA 1
ATOM 1495 C C . VAL A 1 125 ? 11.119 34.251 53.332 1.00 10.97 132 VAL A C 1
ATOM 1496 O O . VAL A 1 125 ? 10.580 35.026 52.527 1.00 12.80 132 VAL A O 1
ATOM 1509 N N . GLY A 1 126 ? 10.769 34.234 54.614 1.00 11.30 133 GLY A N 1
ATOM 1510 C CA . GLY A 1 126 ? 9.754 35.143 55.088 1.00 12.36 133 GLY A CA 1
ATOM 1511 C C . GLY A 1 126 ? 9.480 34.961 56.556 1.00 12.22 133 GLY A C 1
ATOM 1512 O O . GLY A 1 126 ? 10.308 34.420 57.283 1.00 12.65 133 GLY A O 1
ATOM 1516 N N A VAL A 1 127 ? 8.300 35.408 56.983 0.42 13.90 134 VAL A N 1
ATOM 1517 N N B VAL A 1 127 ? 8.338 35.475 57.002 0.58 14.61 134 VAL A N 1
ATOM 1518 C CA A VAL A 1 127 ? 7.935 35.444 58.404 0.42 13.30 134 VAL A CA 1
ATOM 1519 C CA B VAL A 1 127 ? 7.991 35.452 58.423 0.58 13.58 134 VAL A CA 1
ATOM 1520 C C A VAL A 1 127 ? 6.650 34.707 58.646 0.42 14.47 134 VAL A C 1
ATOM 1521 C C B VAL A 1 127 ? 6.747 34.585 58.582 0.58 12.66 134 VAL A C 1
ATOM 1522 O O A VAL A 1 127 ? 5.712 34.803 57.862 0.42 11.91 134 VAL A O 1
ATOM 1523 O O B VAL A 1 127 ? 5.971 34.402 57.645 0.58 18.16 134 VAL A O 1
ATOM 1548 N N . ASP A 1 128 ? 6.607 33.996 59.767 1.00 12.78 135 ASP A N 1
ATOM 1549 C CA . ASP A 1 128 ? 5.419 33.257 60.162 1.00 12.31 135 ASP A CA 1
ATOM 1550 C C . ASP A 1 128 ? 4.547 34.228 60.968 1.00 11.99 135 ASP A C 1
ATOM 1551 O O . ASP A 1 128 ? 4.830 34.533 62.127 1.00 12.30 135 ASP A O 1
ATOM 1561 N N . ASN A 1 129 ? 3.503 34.739 60.322 1.00 11.40 136 ASN A N 1
ATOM 1562 C CA . ASN A 1 129 ? 2.683 35.763 60.948 1.00 11.37 136 ASN A CA 1
ATOM 1563 C C . ASN A 1 129 ? 1.884 35.264 62.146 1.00 11.37 136 ASN A C 1
ATOM 1564 O O . ASN A 1 129 ? 1.722 35.996 63.125 1.00 12.80 136 ASN A O 1
ATOM 1575 N N A ILE A 1 130 ? 1.383 34.036 62.099 0.47 12.58 137 ILE A N 1
ATOM 1576 N N B ILE A 1 130 ? 1.361 34.044 62.066 0.53 12.45 137 ILE A N 1
ATOM 1577 C CA A ILE A 1 130 ? 0.633 33.533 63.240 0.47 11.88 137 ILE A CA 1
ATOM 1578 C CA B ILE A 1 130 ? 0.660 33.461 63.201 0.53 12.59 137 ILE A CA 1
ATOM 1579 C C A ILE A 1 130 ? 1.570 33.288 64.429 0.47 12.68 137 ILE A C 1
ATOM 1580 C C B ILE A 1 130 ? 1.614 33.393 64.394 0.53 11.75 137 ILE A C 1
ATOM 1581 O O A ILE A 1 130 ? 1.201 33.553 65.576 0.47 11.70 137 ILE A O 1
ATOM 1582 O O B ILE A 1 130 ? 1.303 33.870 65.498 0.53 11.71 137 ILE A O 1
ATOM 1613 N N . GLU A 1 131 ? 2.787 32.812 64.161 1.00 12.45 138 GLU A N 1
ATOM 1614 C CA . GLU A 1 131 ? 3.780 32.652 65.206 1.00 13.66 138 GLU A CA 1
ATOM 1615 C C . GLU A 1 131 ? 4.225 34.007 65.757 1.00 13.08 138 GLU A C 1
ATOM 1616 O O . GLU A 1 131 ? 4.463 34.133 66.957 1.00 14.10 138 GLU A O 1
ATOM 1629 N N . GLY A 1 132 ? 4.320 35.032 64.914 1.00 12.00 139 GLY A N 1
ATOM 1630 C CA . GLY A 1 132 ? 4.643 36.360 65.415 1.00 12.62 139 GLY A CA 1
ATOM 1631 C C . GLY A 1 132 ? 3.555 36.845 66.374 1.00 11.85 139 GLY A C 1
ATOM 1632 O O . GLY A 1 132 ? 3.851 37.433 67.422 1.00 12.51 139 GLY A O 1
ATOM 1636 N N . GLY A 1 133 ? 2.286 36.609 66.024 1.00 11.62 140 GLY A N 1
ATOM 1637 C CA . GLY A 1 133 ? 1.193 36.938 66.922 1.00 11.81 140 GLY A CA 1
ATOM 1638 C C . GLY A 1 133 ? 1.339 36.207 68.239 1.00 12.47 140 GLY A C 1
ATOM 1639 O O . GLY A 1 133 ? 1.087 36.782 69.310 1.00 13.45 140 GLY A O 1
ATOM 1643 N N . ARG A 1 134 ? 1.727 34.936 68.183 1.00 12.52 141 ARG A N 1
ATOM 1644 C CA . ARG A 1 134 ? 1.965 34.155 69.396 1.00 13.85 141 ARG A CA 1
ATOM 1645 C C . ARG A 1 134 ? 3.090 34.754 70.246 1.00 13.20 141 ARG A C 1
ATOM 1646 O O . ARG A 1 134 ? 2.971 34.809 71.470 1.00 14.05 141 ARG A O 1
ATOM 1667 N N . ILE A 1 135 ? 4.187 35.148 69.627 1.00 13.57 142 ILE A N 1
ATOM 1668 C CA . ILE A 1 135 ? 5.311 35.667 70.386 1.00 14.22 142 ILE A CA 1
ATOM 1669 C C . ILE A 1 135 ? 4.972 36.973 71.137 1.00 12.71 142 ILE A C 1
ATOM 1670 O O . ILE A 1 135 ? 5.287 37.131 72.320 1.00 13.59 142 ILE A O 1
ATOM 1686 N N . ILE A 1 136 ? 4.327 37.921 70.469 1.00 13.04 143 ILE A N 1
ATOM 1687 C CA . ILE A 1 136 ? 3.952 39.144 71.180 1.00 12.30 143 ILE A CA 1
ATOM 1688 C C . ILE A 1 136 ? 2.798 38.859 72.171 1.00 12.90 143 ILE A C 1
ATOM 1689 O O . ILE A 1 136 ? 2.756 39.453 73.246 1.00 13.30 143 ILE A O 1
ATOM 1705 N N . GLY A 1 137 ? 1.936 37.894 71.854 1.00 12.77 144 GLY A N 1
ATOM 1706 C CA . GLY A 1 137 ? 0.941 37.434 72.808 1.00 12.32 144 GLY A CA 1
ATOM 1707 C C . GLY A 1 137 ? 1.539 36.861 74.087 1.00 13.16 144 GLY A C 1
ATOM 1708 O O . GLY A 1 137 ? 1.060 37.126 75.187 1.00 13.92 144 GLY A O 1
ATOM 1712 N N . GLN A 1 138 ? 2.587 36.046 73.966 1.00 13.77 145 GLN A N 1
ATOM 1713 C CA . GLN A 1 138 ? 3.234 35.483 75.145 1.00 12.85 145 GLN A CA 1
ATOM 1714 C C . GLN A 1 138 ? 3.876 36.582 75.985 1.00 13.37 145 GLN A C 1
ATOM 1715 O O . GLN A 1 138 ? 3.855 36.533 77.214 1.00 14.41 145 GLN A O 1
ATOM 1729 N N . TYR A 1 139 ? 4.448 37.565 75.298 1.00 13.14 146 TYR A N 1
ATOM 1730 C CA . TYR A 1 139 ? 4.979 38.702 76.021 1.00 13.65 146 TYR A CA 1
ATOM 1731 C C . TYR A 1 139 ? 3.847 39.423 76.766 1.00 13.45 146 TYR A C 1
ATOM 1732 O O . TYR A 1 139 ? 3.981 39.746 77.945 1.00 13.43 146 TYR A O 1
ATOM 1750 N N . PHE A 1 140 ? 2.741 39.656 76.067 1.00 12.65 147 PHE A N 1
ATOM 1751 C CA . PHE A 1 140 ? 1.585 40.297 76.678 1.00 12.92 147 PHE A CA 1
ATOM 1752 C C . PHE A 1 140 ? 1.081 39.547 77.916 1.00 12.72 147 PHE A C 1
ATOM 1753 O O . PHE A 1 140 ? 0.844 40.163 78.949 1.00 12.92 147 PHE A O 1
ATOM 1770 N N . VAL A 1 141 ? 0.946 38.228 77.827 1.00 13.73 148 VAL A N 1
ATOM 1771 C CA . VAL A 1 141 ? 0.512 37.455 78.975 1.00 14.05 148 VAL A CA 1
ATOM 1772 C C . VAL A 1 141 ? 1.446 37.645 80.180 1.00 13.66 148 VAL A C 1
ATOM 1773 O O . VAL A 1 141 ? 0.987 37.841 81.289 1.00 14.72 148 VAL A O 1
ATOM 1786 N N . ASP A 1 142 ? 2.757 37.587 79.958 1.00 15.45 149 ASP A N 1
ATOM 1787 C CA . ASP A 1 142 ? 3.678 37.814 81.057 1.00 16.48 149 ASP A CA 1
ATOM 1788 C C . ASP A 1 142 ? 3.583 39.230 81.609 1.00 14.21 149 ASP A C 1
ATOM 1789 O O . ASP A 1 142 ? 3.661 39.434 82.813 1.00 16.33 149 ASP A O 1
ATOM 1798 N N . TYR A 1 143 ? 3.385 40.191 80.707 1.00 15.24 150 TYR A N 1
ATOM 1799 C CA . TYR A 1 143 ? 3.260 41.578 81.117 1.00 14.09 150 TYR A CA 1
ATOM 1800 C C . TYR A 1 143 ? 2.019 41.773 81.988 1.00 12.82 150 TYR A C 1
ATOM 1801 O O . TYR A 1 143 ? 2.056 42.476 82.997 1.00 14.05 150 TYR A O 1
ATOM 1819 N N . VAL A 1 144 ? 0.901 41.168 81.584 1.00 13.39 151 VAL A N 1
ATOM 1820 C CA . VAL A 1 144 ? -0.320 41.253 82.375 1.00 13.42 151 VAL A CA 1
ATOM 1821 C C . VAL A 1 144 ? -0.072 40.711 83.788 1.00 13.39 151 VAL A C 1
ATOM 1822 O O . VAL A 1 144 ? -0.486 41.308 84.761 1.00 14.04 151 VAL A O 1
ATOM 1835 N N . GLN A 1 145 ? 0.616 39.580 83.869 1.00 14.26 152 GLN A N 1
ATOM 1836 C CA . GLN A 1 145 ? 0.860 38.956 85.151 1.00 16.21 152 GLN A CA 1
ATOM 1837 C C . GLN A 1 145 ? 1.759 39.819 86.038 1.00 16.76 152 GLN A C 1
ATOM 1838 O O . GLN A 1 145 ? 1.521 39.949 87.229 1.00 19.59 152 GLN A O 1
ATOM 1852 N N . LYS A 1 146 ? 2.794 40.403 85.444 1.00 16.47 153 LYS A N 1
ATOM 1853 C CA . LYS A 1 146 ? 3.796 41.131 86.231 1.00 17.12 153 LYS A CA 1
ATOM 1854 C C . LYS A 1 146 ? 3.382 42.559 86.535 1.00 19.08 153 LYS A C 1
ATOM 1855 O O . LYS A 1 146 ? 3.591 43.053 87.648 1.00 21.15 153 LYS A O 1
ATOM 1874 N N . GLU A 1 147 ? 2.791 43.225 85.548 1.00 15.96 154 GLU A N 1
ATOM 1875 C CA . GLU A 1 147 ? 2.590 44.673 85.622 1.00 18.63 154 GLU A CA 1
ATOM 1876 C C . GLU A 1 147 ? 1.139 45.135 85.659 1.00 19.79 154 GLU A C 1
ATOM 1877 O O . GLU A 1 147 ? 0.878 46.305 85.916 1.00 21.62 154 GLU A O 1
ATOM 1906 N N . GLY A 1 149 ? -1.438 43.212 87.318 1.00 16.79 156 GLY A N 1
ATOM 1907 C CA . GLY A 1 149 ? -2.169 42.530 88.367 1.00 18.45 156 GLY A CA 1
ATOM 1908 C C . GLY A 1 149 ? -2.810 41.216 87.962 1.00 18.27 156 GLY A C 1
ATOM 1909 O O . GLY A 1 149 ? -3.690 40.727 88.674 1.00 19.18 156 GLY A O 1
ATOM 1913 N N . GLY A 1 150 ? -2.391 40.645 86.846 1.00 17.24 157 GLY A N 1
ATOM 1914 C CA . GLY A 1 150 ? -2.910 39.364 86.406 1.00 16.54 157 GLY A CA 1
ATOM 1915 C C . GLY A 1 150 ? -4.282 39.383 85.752 1.00 14.08 157 GLY A C 1
ATOM 1916 O O . GLY A 1 150 ? -4.832 38.308 85.494 1.00 14.72 157 GLY A O 1
ATOM 1920 N N . GLN A 1 151 ? -4.801 40.560 85.409 1.00 13.50 158 GLN A N 1
ATOM 1921 C CA . GLN A 1 151 ? -6.089 40.664 84.719 1.00 13.31 158 GLN A CA 1
ATOM 1922 C C . GLN A 1 151 ? -6.010 41.828 83.753 1.00 14.86 158 GLN A C 1
ATOM 1923 O O . GLN A 1 151 ? -5.380 42.845 84.050 1.00 15.90 158 GLN A O 1
ATOM 1937 N N . ALA A 1 152 ? -6.671 41.701 82.605 1.00 13.06 159 ALA A N 1
ATOM 1938 C CA . ALA A 1 152 ? -6.714 42.794 81.638 1.00 13.27 159 ALA A CA 1
ATOM 1939 C C . ALA A 1 152 ? -7.977 42.698 80.805 1.00 12.13 159 ALA A C 1
ATOM 1940 O O . ALA A 1 152 ? -8.480 41.606 80.530 1.00 13.21 159 ALA A O 1
ATOM 1947 N N . ARG A 1 153 ? -8.455 43.867 80.382 1.00 12.81 160 ARG A N 1
ATOM 1948 C CA . ARG A 1 153 ? -9.577 44.002 79.466 1.00 12.29 160 ARG A CA 1
ATOM 1949 C C . ARG A 1 153 ? -9.004 44.545 78.157 1.00 11.59 160 ARG A C 1
ATOM 1950 O O . ARG A 1 153 ? -8.537 45.684 78.085 1.00 11.52 160 ARG A O 1
ATOM 1971 N N . LEU A 1 154 ? -9.033 43.695 77.135 1.00 11.47 161 LEU A N 1
ATOM 1972 C CA . LEU A 1 154 ? -8.323 43.920 75.892 1.00 12.06 161 LEU A CA 1
ATOM 1973 C C . LEU A 1 154 ? -9.252 44.324 74.755 1.00 11.14 161 LEU A C 1
ATOM 1974 O O . LEU A 1 154 ? -10.300 43.716 74.552 1.00 12.47 161 LEU A O 1
ATOM 1990 N N . GLY A 1 155 ? -8.845 45.333 73.988 1.00 10.94 162 GLY A N 1
ATOM 1991 C CA . GLY A 1 155 ? -9.440 45.604 72.694 1.00 10.95 162 GLY A CA 1
ATOM 1992 C C . GLY A 1 155 ? -8.443 45.269 71.599 1.00 10.65 162 GLY A C 1
ATOM 1993 O O . GLY A 1 155 ? -7.235 45.396 71.780 1.00 10.44 162 GLY A O 1
ATOM 1997 N N . ILE A 1 156 ? -8.954 44.855 70.441 1.00 10.69 163 ILE A N 1
ATOM 1998 C CA . ILE A 1 156 ? -8.112 44.530 69.297 1.00 10.58 163 ILE A CA 1
ATOM 1999 C C . ILE A 1 156 ? -8.520 45.417 68.142 1.00 10.50 163 ILE A C 1
ATOM 2000 O O . ILE A 1 156 ? -9.717 45.544 67.852 1.00 11.27 163 ILE A O 1
ATOM 2016 N N . VAL A 1 157 ? -7.537 46.037 67.491 1.00 10.31 164 VAL A N 1
ATOM 2017 C CA . VAL A 1 157 ? -7.736 46.759 66.242 1.00 11.18 164 VAL A CA 1
ATOM 2018 C C . VAL A 1 157 ? -7.044 45.948 65.151 1.00 10.16 164 VAL A C 1
ATOM 2019 O O . VAL A 1 157 ? -5.807 45.856 65.111 1.00 10.20 164 VAL A O 1
ATOM 2032 N N . GLY A 1 158 ? -7.853 45.327 64.292 1.00 11.22 165 GLY A N 1
ATOM 2033 C CA . GLY A 1 158 ? -7.348 44.463 63.235 1.00 10.34 165 GLY A CA 1
ATOM 2034 C C . GLY A 1 158 ? -7.536 45.077 61.867 1.00 10.64 165 GLY A C 1
ATOM 2035 O O . GLY A 1 158 ? -7.755 46.276 61.711 1.00 11.22 165 GLY A O 1
ATOM 2039 N N . ALA A 1 159 ? -7.435 44.226 60.852 1.00 10.83 166 ALA A N 1
ATOM 2040 C CA . ALA A 1 159 ? -7.678 44.635 59.470 1.00 10.78 166 ALA A CA 1
ATOM 2041 C C . ALA A 1 159 ? -8.343 43.448 58.799 1.00 10.85 166 ALA A C 1
ATOM 2042 O O . ALA A 1 159 ? -7.647 42.540 58.327 1.00 12.54 166 ALA A O 1
ATOM 2049 N N . LEU A 1 160 ? -9.669 43.456 58.725 1.00 11.29 167 LEU A N 1
ATOM 2050 C CA . LEU A 1 160 ? -10.435 42.316 58.240 1.00 11.64 167 LEU A CA 1
ATOM 2051 C C . LEU A 1 160 ? -10.144 41.986 56.787 1.00 11.74 167 LEU A C 1
ATOM 2052 O O . LEU A 1 160 ? -10.356 40.844 56.359 1.00 12.12 167 LEU A O 1
ATOM 2068 N N . ASN A 1 161 ? -9.678 42.968 56.023 1.00 11.66 168 ASN A N 1
ATOM 2069 C CA . ASN A 1 161 ? -9.346 42.780 54.609 1.00 11.78 168 ASN A CA 1
ATOM 2070 C C . ASN A 1 161 ? -7.954 42.220 54.368 1.00 11.33 168 ASN A C 1
ATOM 2071 O O . ASN A 1 161 ? -7.552 42.103 53.212 1.00 12.29 168 ASN A O 1
ATOM 2082 N N . SER A 1 162 ? -7.252 41.803 55.417 1.00 10.94 169 SER A N 1
ATOM 2083 C CA . SER A 1 162 ? -5.858 41.388 55.301 1.00 11.68 169 SER A CA 1
ATOM 2084 C C . SER A 1 162 ? -5.634 39.965 55.779 1.00 11.40 169 SER A C 1
ATOM 2085 O O . SER A 1 162 ? -5.811 39.668 56.959 1.00 12.65 169 SER A O 1
ATOM 2093 N N . ALA A 1 163 ? -5.202 39.092 54.869 1.00 11.84 170 ALA A N 1
ATOM 2094 C CA . ALA A 1 163 ? -4.882 37.724 55.258 1.00 12.47 170 ALA A CA 1
ATOM 2095 C C . ALA A 1 163 ? -3.811 37.697 56.351 1.00 12.27 170 ALA A C 1
ATOM 2096 O O . ALA A 1 163 ? -3.929 36.958 57.339 1.00 13.14 170 ALA A O 1
ATOM 2103 N N . ILE A 1 164 ? -2.781 38.490 56.144 1.00 12.36 171 ILE A N 1
ATOM 2104 C CA . ILE A 1 164 ? -1.644 38.526 57.044 1.00 11.03 171 ILE A CA 1
ATOM 2105 C C . ILE A 1 164 ? -2.099 38.985 58.444 1.00 11.85 171 ILE A C 1
ATOM 2106 O O . ILE A 1 164 ? -1.741 38.385 59.462 1.00 12.30 171 ILE A O 1
ATOM 2122 N N . GLN A 1 165 ? -2.871 40.064 58.508 1.00 11.44 172 GLN A N 1
ATOM 2123 C CA . GLN A 1 165 ? -3.242 40.603 59.805 1.00 10.08 172 GLN A CA 1
ATOM 2124 C C . GLN A 1 165 ? -4.275 39.738 60.494 1.00 11.45 172 GLN A C 1
ATOM 2125 O O . GLN A 1 165 ? -4.265 39.629 61.712 1.00 12.33 172 GLN A O 1
ATOM 2139 N N . ASN A 1 166 ? -5.142 39.075 59.732 1.00 11.73 173 ASN A N 1
ATOM 2140 C CA . ASN A 1 166 ? -6.009 38.101 60.339 1.00 12.69 173 ASN A CA 1
ATOM 2141 C C . ASN A 1 166 ? -5.191 36.965 61.012 1.00 12.55 173 ASN A C 1
ATOM 2142 O O . ASN A 1 166 ? -5.547 36.511 62.089 1.00 13.57 173 ASN A O 1
ATOM 2153 N N A GLN A 1 167 ? -4.093 36.535 60.388 0.51 12.20 174 GLN A N 1
ATOM 2154 N N B GLN A 1 167 ? -4.092 36.544 60.385 0.49 11.98 174 GLN A N 1
ATOM 2155 C CA A GLN A 1 167 ? -3.223 35.527 61.022 0.51 11.84 174 GLN A CA 1
ATOM 2156 C CA B GLN A 1 167 ? -3.207 35.547 61.012 0.49 12.08 174 GLN A CA 1
ATOM 2157 C C A GLN A 1 167 ? -2.527 36.071 62.286 0.51 12.41 174 GLN A C 1
ATOM 2158 C C B GLN A 1 167 ? -2.550 36.082 62.291 0.49 12.71 174 GLN A C 1
ATOM 2159 O O A GLN A 1 167 ? -2.406 35.370 63.291 0.51 13.15 174 GLN A O 1
ATOM 2160 O O B GLN A 1 167 ? -2.472 35.388 63.307 0.49 12.78 174 GLN A O 1
ATOM 2187 N N . ARG A 1 168 ? -2.071 37.318 62.222 1.00 11.39 175 ARG A N 1
ATOM 2188 C CA . ARG A 1 168 ? -1.435 37.953 63.371 1.00 12.03 175 ARG A CA 1
ATOM 2189 C C . ARG A 1 168 ? -2.389 38.051 64.543 1.00 12.61 175 ARG A C 1
ATOM 2190 O O . ARG A 1 168 ? -1.983 37.943 65.706 1.00 13.35 175 ARG A O 1
ATOM 2212 N N . GLN A 1 169 ? -3.658 38.302 64.234 1.00 12.09 176 GLN A N 1
ATOM 2213 C CA . GLN A 1 169 ? -4.684 38.372 65.253 1.00 13.83 176 GLN A CA 1
ATOM 2214 C C . GLN A 1 169 ? -4.926 36.996 65.864 1.00 14.03 176 GLN A C 1
ATOM 2215 O O . GLN A 1 169 ? -4.999 36.837 67.092 1.00 13.81 176 GLN A O 1
ATOM 2229 N N . LYS A 1 170 ? -5.083 35.990 65.002 1.00 13.14 177 LYS A N 1
ATOM 2230 C CA . LYS A 1 170 ? -5.353 34.639 65.454 1.00 14.87 177 LYS A CA 1
ATOM 2231 C C . LYS A 1 170 ? -4.267 34.112 66.386 1.00 13.35 177 LYS A C 1
ATOM 2232 O O . LYS A 1 170 ? -4.554 33.537 67.435 1.00 15.83 177 LYS A O 1
ATOM 2251 N N . GLY A 1 171 ? -3.012 34.336 66.023 1.00 13.20 178 G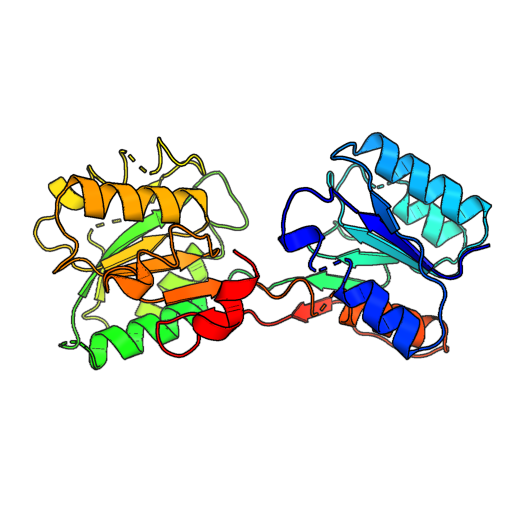LY A N 1
ATOM 2252 C CA . GLY A 1 171 ? -1.919 33.823 66.832 1.00 14.62 178 GLY A CA 1
ATOM 2253 C C . GLY A 1 171 ? -1.876 34.470 68.209 1.00 14.33 178 GLY A C 1
ATOM 2254 O O . GLY A 1 171 ? -1.635 33.802 69.210 1.00 16.24 178 GLY A O 1
ATOM 2258 N N . PHE A 1 172 ? -2.092 35.780 68.265 1.00 13.09 179 PHE A N 1
ATOM 2259 C CA . PHE A 1 172 ? -2.169 36.490 69.532 1.00 12.26 179 PHE A CA 1
ATOM 2260 C C . PHE A 1 172 ? -3.310 35.941 70.389 1.00 14.79 179 PHE A C 1
ATOM 2261 O O . PHE A 1 172 ? -3.117 35.611 71.558 1.00 14.11 179 PHE A O 1
ATOM 2278 N N . GLU A 1 173 ? -4.504 35.827 69.814 1.00 14.59 180 GLU A N 1
ATOM 2279 C CA . GLU A 1 173 ? -5.655 35.334 70.553 1.00 17.03 180 GLU A CA 1
ATOM 2280 C C . GLU A 1 173 ? -5.426 33.929 71.141 1.00 16.88 180 GLU A C 1
ATOM 2281 O O . GLU A 1 173 ? -5.845 33.648 72.267 1.00 17.72 180 GLU A O 1
ATOM 2293 N N . GLU A 1 174 ? -4.762 33.051 70.391 1.00 16.40 181 GLU A N 1
ATOM 2294 C CA . GLU A 1 174 ? -4.453 31.709 70.894 1.00 18.67 181 GLU A CA 1
ATOM 2295 C C . GLU A 1 174 ? -3.700 31.724 72.212 1.00 19.30 181 GLU A C 1
ATOM 2296 O O . GLU A 1 174 ? -3.951 30.895 73.100 1.00 19.48 181 GLU A O 1
ATOM 2308 N N . THR A 1 175 ? -2.767 32.655 72.371 1.00 15.48 182 THR A N 1
ATOM 2309 C CA . THR A 1 175 ? -1.947 32.670 73.587 1.00 15.56 182 THR A CA 1
ATOM 2310 C C . THR A 1 175 ? -2.713 33.089 74.808 1.00 16.85 182 THR A C 1
ATOM 2311 O O . THR A 1 175 ? -2.319 32.784 75.913 1.00 17.31 182 THR A O 1
ATOM 2322 N N . LEU A 1 176 ? -3.792 33.829 74.604 1.00 16.80 183 LEU A N 1
ATOM 2323 C CA . LEU A 1 176 ? -4.491 34.428 75.726 1.00 16.12 183 LEU A CA 1
ATOM 2324 C C . LEU A 1 176 ? -5.180 33.396 76.601 1.00 15.87 183 LEU A C 1
ATOM 2325 O O . LEU A 1 176 ? -5.445 33.666 77.764 1.00 16.53 183 LEU A O 1
ATOM 2341 N N . LYS A 1 177 ? -5.471 32.214 76.068 1.00 17.06 184 LYS A N 1
ATOM 2342 C CA . LYS A 1 177 ? -6.101 31.173 76.874 1.00 17.59 184 LYS A CA 1
ATOM 2343 C C . LYS A 1 177 ? -5.273 30.799 78.111 1.00 16.75 184 LYS A C 1
A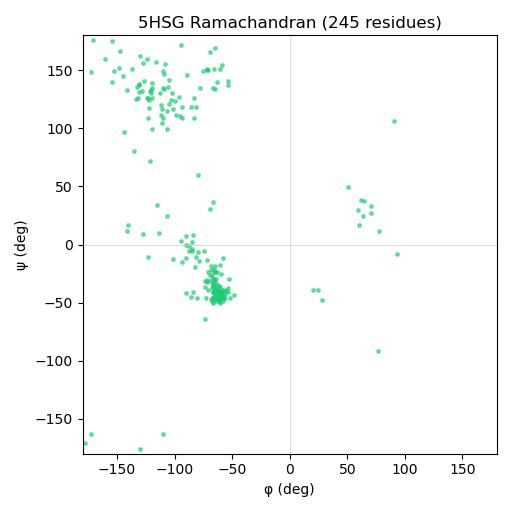TOM 2344 O O . LYS A 1 177 ? -5.800 30.248 79.065 1.00 17.37 184 LYS A O 1
ATOM 2363 N N A SER A 1 178 ? -3.977 31.119 78.088 0.46 16.38 185 SER A N 1
ATOM 2364 N N B SER A 1 178 ? -3.977 31.116 78.089 0.54 16.15 185 SER A N 1
ATOM 2365 C CA A SER A 1 178 ? -3.113 30.839 79.229 0.46 17.37 185 SER A CA 1
ATOM 2366 C CA B SER A 1 178 ? -3.124 30.817 79.231 0.54 17.09 185 SER A CA 1
ATOM 2367 C C A SER A 1 178 ? -3.521 31.623 80.470 0.46 17.44 185 SER A C 1
ATOM 2368 C C B SER A 1 178 ? -3.456 31.662 80.460 0.54 16.68 185 SER A C 1
ATOM 2369 O O A SER A 1 178 ? -3.215 31.211 81.588 0.46 21.07 185 SER A O 1
ATOM 2370 O O B SER A 1 178 ? -3.033 31.328 81.561 0.54 20.59 185 SER A O 1
ATOM 2385 N N . ASN A 1 179 ? -4.205 32.752 80.275 1.00 15.24 186 ASN A N 1
ATOM 2386 C CA . ASN A 1 179 ? -4.720 33.534 81.398 1.00 13.74 186 ASN A CA 1
ATOM 2387 C C . ASN A 1 179 ? -6.170 33.907 81.136 1.00 14.10 186 ASN A C 1
ATOM 2388 O O . ASN A 1 179 ? -6.464 34.910 80.478 1.00 12.97 186 ASN A O 1
ATOM 2400 N N . PRO A 1 180 ? -7.098 33.098 81.654 1.00 14.67 187 PRO A N 1
ATOM 2401 C CA . PRO A 1 180 ? -8.534 33.351 81.543 1.00 13.11 187 PRO A CA 1
ATOM 2402 C C . PRO A 1 180 ? -9.030 34.691 82.122 1.00 13.58 187 PRO A C 1
ATOM 2403 O O . PRO A 1 180 ? -10.177 35.038 81.858 1.00 15.44 187 PRO A O 1
ATOM 2414 N N . LYS A 1 181 ? -8.195 35.406 82.874 1.00 13.12 188 LYS A N 1
ATOM 2415 C CA . LYS A 1 181 ? -8.554 36.747 83.339 1.00 13.28 188 LYS A CA 1
ATOM 2416 C C . LYS A 1 181 ? -8.133 37.861 82.357 1.00 13.25 188 LYS A C 1
ATOM 2417 O O . LYS A 1 181 ? -8.273 39.047 82.677 1.00 13.80 188 LYS A O 1
ATOM 2436 N N . ILE A 1 182 ? -7.649 37.482 81.175 1.00 13.01 189 ILE A N 1
ATOM 2437 C CA . ILE A 1 182 ? -7.585 38.386 80.033 1.00 11.72 189 ILE A CA 1
ATOM 2438 C C . ILE A 1 182 ? -8.869 38.139 79.248 1.00 12.35 189 ILE A C 1
ATOM 2439 O O . ILE A 1 182 ? -9.105 37.021 78.774 1.00 13.88 189 ILE A O 1
ATOM 2455 N N . THR A 1 183 ? -9.708 39.159 79.121 1.00 12.34 190 THR A N 1
ATOM 2456 C CA . THR A 1 183 ? -10.969 39.026 78.392 1.00 13.13 190 THR A CA 1
ATOM 2457 C C . THR A 1 183 ? -11.073 40.173 77.398 1.00 15.27 190 THR A C 1
ATOM 2458 O O . THR A 1 183 ? -10.367 41.177 77.521 1.00 14.62 190 THR A O 1
ATOM 2469 N N . ILE A 1 184 ? -11.957 40.005 76.416 1.00 14.42 191 ILE A N 1
ATOM 2470 C CA . ILE A 1 184 ? -12.048 40.898 75.270 1.00 14.89 191 ILE A CA 1
ATOM 2471 C C . ILE A 1 184 ? -13.168 41.882 75.466 1.00 18.48 191 ILE A C 1
ATOM 2472 O O . ILE A 1 184 ? -14.331 41.503 75.690 1.00 23.07 191 ILE A O 1
ATOM 2488 N N . ALA A 1 185 ? -12.842 43.159 75.395 1.00 16.14 192 ALA A N 1
ATOM 2489 C CA . ALA A 1 185 ? -13.849 44.206 75.388 1.00 15.88 192 ALA A CA 1
ATOM 2490 C C . ALA A 1 185 ? -14.555 44.200 74.046 1.00 16.27 192 ALA A C 1
ATOM 2491 O O . ALA A 1 185 ? -15.772 44.058 73.964 1.00 19.37 192 ALA A O 1
ATOM 2498 N N B ASN A 1 186 ? -13.770 44.354 72.990 0.56 16.22 193 ASN A N 1
ATOM 2499 N N C ASN A 1 186 ? -13.781 44.371 72.981 0.44 15.72 193 ASN A N 1
ATOM 2500 C CA B ASN A 1 186 ? -14.258 44.204 71.633 0.56 15.70 193 ASN A CA 1
ATOM 2501 C CA C ASN A 1 186 ? -14.301 44.318 71.619 0.44 16.08 193 ASN A CA 1
ATOM 2502 C C B ASN A 1 186 ? -13.125 44.077 70.634 0.56 14.37 193 ASN A C 1
ATOM 2503 C C C ASN A 1 186 ? -13.178 44.236 70.598 0.44 13.47 193 ASN A C 1
ATOM 2504 O O B ASN A 1 186 ? -11.948 44.302 70.958 0.56 12.60 193 ASN A O 1
ATOM 2505 O O C ASN A 1 186 ? -12.045 44.647 70.879 0.44 14.49 193 ASN A O 1
ATOM 2526 N N . VAL A 1 187 ? -13.494 43.697 69.421 1.00 16.16 194 VAL A N 1
ATOM 2527 C CA . VAL A 1 187 ? -12.587 43.661 68.286 1.00 15.22 194 VAL A CA 1
ATOM 2528 C C . VAL A 1 187 ? -13.162 44.589 67.234 1.00 17.27 194 VAL A C 1
ATOM 2529 O O . VAL A 1 187 ? -14.335 44.477 66.893 1.00 17.68 194 VAL A O 1
ATOM 2543 N N . VAL A 1 188 ? -12.350 45.513 66.734 1.00 12.49 195 VAL A N 1
ATOM 2544 C CA . VAL A 1 188 ? -12.773 46.481 65.725 1.00 12.23 195 VAL A CA 1
ATOM 2545 C C . VAL A 1 188 ? -11.860 46.391 64.513 1.00 11.75 195 VAL A C 1
ATOM 2546 O O . VAL A 1 188 ? -10.731 45.899 64.607 1.00 12.69 195 VAL A O 1
ATOM 2559 N N . ASP A 1 189 ? -12.354 46.889 63.396 1.00 12.14 196 ASP A N 1
ATOM 2560 C CA . ASP A 1 189 ? -11.653 46.812 62.128 1.00 12.32 196 ASP A CA 1
ATOM 2561 C C . ASP A 1 189 ? -11.095 48.181 61.766 1.00 12.17 196 ASP A C 1
ATOM 2562 O O . ASP A 1 189 ? -11.838 49.136 61.531 1.00 14.28 196 ASP A O 1
ATOM 2571 N N . GLY A 1 190 ? -9.773 48.288 61.717 1.00 11.79 197 GLY A N 1
ATOM 2572 C CA . GLY A 1 190 ? -9.153 49.510 61.236 1.00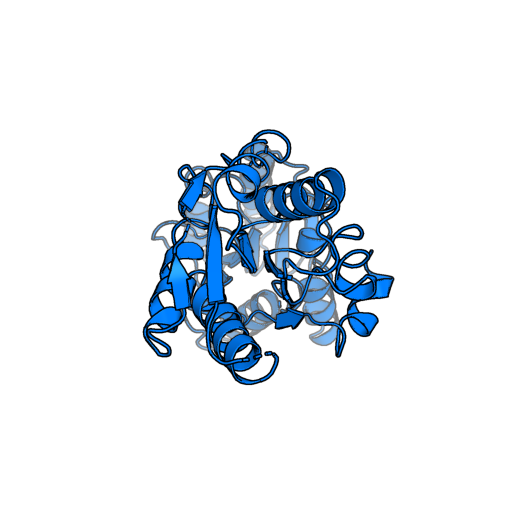 13.59 197 GLY A CA 1
ATOM 2573 C C . GLY A 1 190 ? -8.999 49.618 59.734 1.00 13.85 197 GLY A C 1
ATOM 2574 O O . GLY A 1 190 ? -8.553 50.649 59.232 1.00 15.11 197 GLY A O 1
ATOM 2578 N N . GLN A 1 191 ? -9.371 48.563 59.010 1.00 12.94 198 GLN A N 1
ATOM 2579 C CA . GLN A 1 191 ? -9.378 48.537 57.539 1.00 14.69 198 GLN A CA 1
ATOM 2580 C C . GLN A 1 191 ? -8.009 48.780 56.903 1.00 14.65 198 GLN A C 1
ATOM 2581 O O . GLN A 1 191 ? -7.913 49.064 55.712 1.00 15.62 198 GLN A O 1
ATOM 2595 N N . ASN A 1 192 ? -6.960 48.631 57.694 1.00 13.04 199 ASN A N 1
ATOM 2596 C CA . ASN A 1 192 ? -5.590 48.898 57.259 1.00 12.82 199 ASN A CA 1
ATOM 2597 C C . ASN A 1 192 ? -5.365 50.321 56.780 1.00 13.75 199 ASN A C 1
ATOM 2598 O O . ASN A 1 192 ? -4.487 50.542 55.925 1.00 14.97 199 ASN A O 1
ATOM 2609 N N . VAL A 1 193 ? -6.122 51.283 57.336 1.00 13.53 200 VAL A N 1
ATOM 2610 C CA . VAL A 1 193 ? -5.980 52.702 57.016 1.00 15.07 200 VAL A CA 1
ATOM 2611 C C . VAL A 1 193 ? -5.962 53.471 58.322 1.00 15.18 200 VAL A C 1
ATOM 2612 O O . VAL A 1 193 ? -6.861 53.312 59.147 1.00 16.28 200 VAL A O 1
ATOM 2625 N N . GLN A 1 194 ? -4.933 54.277 58.533 1.00 14.55 201 GLN A N 1
ATOM 2626 C CA . GLN A 1 194 ? -4.709 54.876 59.845 1.00 14.81 201 GLN A CA 1
ATOM 2627 C C . GLN A 1 194 ? -5.911 55.671 60.354 1.00 14.14 201 GLN A C 1
ATOM 2628 O O . GLN A 1 194 ? -6.266 55.546 61.520 1.00 15.78 201 GLN A O 1
ATOM 2642 N N . ASP A 1 195 ? -6.560 56.457 59.503 1.00 15.86 202 ASP A N 1
ATOM 2643 C CA . ASP A 1 195 ? -7.682 57.261 59.979 1.00 17.05 202 ASP A CA 1
ATOM 2644 C C . ASP A 1 195 ? -8.863 56.402 60.436 1.00 16.25 202 ASP A C 1
ATOM 2645 O O . ASP A 1 195 ? -9.491 56.694 61.454 1.00 17.27 202 ASP A O 1
ATOM 2654 N N . LYS A 1 196 ? -9.168 55.355 59.687 1.00 15.58 203 LYS A N 1
ATOM 2655 C CA . LYS A 1 196 ? -10.264 54.471 60.053 1.00 15.49 203 LYS A CA 1
ATOM 2656 C C . LYS A 1 196 ? -9.905 53.720 61.327 1.00 14.73 203 LYS A C 1
ATOM 2657 O O . LYS A 1 196 ? -10.764 53.502 62.182 1.00 17.28 203 LYS A O 1
ATOM 2676 N N . ALA A 1 197 ? -8.637 53.339 61.475 1.00 13.76 204 ALA A N 1
ATOM 2677 C CA . ALA A 1 197 ? -8.171 52.677 62.688 1.00 12.44 204 ALA A CA 1
ATOM 2678 C C . ALA A 1 197 ? -8.278 53.600 63.895 1.00 13.62 204 ALA A C 1
ATOM 2679 O O . ALA A 1 197 ? -8.671 53.163 64.979 1.00 14.36 204 ALA A O 1
ATOM 2703 N N A THR A 1 199 ? -10.378 56.217 64.338 0.56 14.96 206 THR A N 1
ATOM 2704 N N B THR A 1 199 ? -10.406 56.189 64.366 0.44 15.08 206 THR A N 1
ATOM 2705 C CA A THR A 1 199 ? -11.789 56.369 64.666 0.56 16.03 206 THR A CA 1
ATOM 2706 C CA B THR A 1 199 ? -11.778 56.413 64.807 0.44 15.64 206 THR A CA 1
ATOM 2707 C C A THR A 1 199 ? -12.304 55.128 65.390 0.56 15.60 206 THR A C 1
ATOM 2708 C C B THR A 1 199 ? -12.401 55.121 65.357 0.44 15.85 206 THR A C 1
ATOM 2709 O O A THR A 1 199 ? -12.980 55.222 66.419 0.56 17.02 206 THR A O 1
ATOM 2710 O O B THR A 1 199 ? -13.243 55.175 66.259 0.44 18.32 206 THR A O 1
ATOM 2731 N N . ALA A 1 200 ? -11.976 53.968 64.838 1.00 15.27 207 ALA A N 1
ATOM 2732 C CA . ALA A 1 200 ? -12.409 52.705 65.406 1.00 15.54 207 ALA A CA 1
ATOM 2733 C C . ALA A 1 200 ? -11.861 52.521 66.824 1.00 14.29 207 ALA A C 1
ATOM 2734 O O . ALA A 1 200 ? -12.598 52.115 67.731 1.00 16.55 207 ALA A O 1
ATOM 2742 N N . ALA A 1 201 ? -10.585 52.833 67.002 1.00 15.03 208 ALA A N 1
ATOM 2743 C CA . ALA A 1 201 ? -9.942 52.698 68.306 1.00 14.91 208 ALA A CA 1
ATOM 2744 C C . ALA A 1 201 ? -10.533 53.700 69.303 1.00 15.26 208 ALA A C 1
ATOM 2745 O O . ALA A 1 201 ? -10.720 53.375 70.475 1.00 15.79 208 ALA A O 1
ATOM 2752 N N . GLU A 1 202 ? -10.861 54.903 68.848 1.00 13.87 209 GLU A N 1
ATOM 2753 C CA . GLU A 1 202 ? -11.464 55.875 69.747 1.00 14.95 209 GLU A CA 1
ATOM 2754 C C . GLU A 1 202 ? -12.827 55.406 70.248 1.00 15.05 209 GLU A C 1
ATOM 2755 O O . GLU A 1 202 ? -13.135 55.535 71.433 1.00 15.27 209 GLU A O 1
ATOM 2767 N N A ASN A 1 203 ? -13.653 54.864 69.349 0.68 15.89 210 ASN A N 1
ATOM 2768 N N B ASN A 1 203 ? -13.631 54.851 69.351 0.32 15.86 210 ASN A N 1
ATOM 2769 C CA A ASN A 1 203 ? -14.968 54.360 69.758 0.68 17.86 210 ASN A CA 1
ATOM 2770 C CA B ASN A 1 203 ? -14.943 54.359 69.740 0.32 17.38 210 ASN A CA 1
ATOM 2771 C C A ASN A 1 203 ? -14.823 53.121 70.652 0.68 16.92 210 ASN A C 1
ATOM 2772 C C B ASN A 1 203 ? -14.836 53.113 70.628 0.32 16.70 210 ASN A C 1
ATOM 2773 O O A ASN A 1 203 ? -15.624 52.931 71.568 0.68 16.71 210 ASN A O 1
ATOM 2774 O O B ASN A 1 203 ? -15.675 52.896 71.502 0.32 17.58 210 ASN A O 1
ATOM 2795 N N . LEU A 1 204 ? -13.790 52.323 70.414 1.00 16.45 211 LEU A N 1
ATOM 2796 C CA . LEU A 1 204 ? -13.469 51.186 71.266 1.00 15.92 211 LEU A CA 1
ATOM 2797 C C . LEU A 1 204 ? -13.176 51.676 72.697 1.00 16.21 211 LEU A C 1
ATOM 2798 O O . LEU A 1 204 ? -13.678 51.130 73.684 1.00 18.34 211 LEU A O 1
ATOM 2815 N N . ILE A 1 205 ? -12.374 52.725 72.816 1.00 14.52 212 ILE A N 1
ATOM 2816 C CA . ILE A 1 205 ? -12.044 53.280 74.124 1.00 15.77 212 ILE A CA 1
ATOM 2817 C C . ILE A 1 205 ? -13.266 53.910 74.798 1.00 14.91 212 ILE A C 1
ATOM 2818 O O . ILE A 1 205 ? -13.573 53.620 75.957 1.00 16.28 212 ILE A O 1
ATOM 2834 N N . THR A 1 206 ? -13.996 54.763 74.087 1.00 15.44 213 THR A N 1
ATOM 2835 C CA . THR A 1 206 ? -15.119 55.452 74.722 1.00 16.93 213 THR A CA 1
ATOM 2836 C C . THR A 1 206 ? -16.227 54.471 75.094 1.00 16.42 213 THR A C 1
ATOM 2837 O O . THR A 1 206 ? -16.934 54.673 76.073 1.00 17.45 213 THR A O 1
ATOM 2848 N N . GLY A 1 207 ? -16.359 53.392 74.336 1.00 15.92 214 GLY A N 1
ATOM 2849 C CA . GLY A 1 207 ? -17.389 52.403 74.610 1.00 19.82 214 GLY A CA 1
ATOM 2850 C C . GLY A 1 207 ? -17.066 51.441 75.744 1.00 18.46 214 GLY A C 1
ATOM 2851 O O . GLY A 1 207 ? -17.941 50.738 76.243 1.00 19.95 214 GLY A O 1
ATOM 2855 N N . ASN A 1 208 ? -15.804 51.407 76.159 1.00 15.44 215 ASN A N 1
ATOM 2856 C CA . ASN A 1 208 ? -15.332 50.429 77.132 1.00 14.96 215 ASN A CA 1
ATOM 2857 C C . ASN A 1 208 ? -14.453 51.098 78.187 1.00 15.25 215 ASN A C 1
ATOM 2858 O O . ASN A 1 208 ? -13.234 51.044 78.100 1.00 14.80 215 ASN A O 1
ATOM 2869 N N . PRO A 1 209 ? -15.080 51.746 79.175 1.00 18.50 216 PRO A N 1
ATOM 2870 C CA . PRO A 1 209 ? -14.292 52.444 80.197 1.00 18.18 216 PRO A CA 1
ATOM 2871 C C . PRO A 1 209 ? -13.360 51.541 81.001 1.00 19.00 216 PRO A C 1
ATOM 2872 O O . PRO A 1 209 ? -12.424 52.046 81.619 1.00 21.67 216 PRO A O 1
ATOM 2883 N N . ASP A 1 210 ? -13.605 50.231 80.972 1.00 17.53 217 ASP A N 1
ATOM 2884 C CA . ASP A 1 210 ? -12.770 49.277 81.701 1.00 16.02 217 ASP A CA 1
ATOM 2885 C C . ASP A 1 210 ? -11.599 48.746 80.878 1.00 14.12 217 ASP A C 1
ATOM 2886 O O . ASP A 1 210 ? -10.811 47.940 81.365 1.00 14.78 217 ASP A O 1
ATOM 2895 N N . LEU A 1 211 ? -11.480 49.184 79.633 1.00 13.81 218 LEU A N 1
ATOM 2896 C CA . LEU A 1 211 ? -10.420 48.692 78.760 1.00 13.10 218 LEU A CA 1
ATOM 2897 C C . LEU A 1 211 ? -9.075 49.152 79.289 1.00 13.00 218 LEU A C 1
ATOM 2898 O O . LEU A 1 211 ? -8.929 50.298 79.692 1.00 15.21 218 LEU A O 1
ATOM 2914 N N . THR A 1 212 ? -8.104 48.238 79.331 1.00 12.54 219 THR A N 1
ATOM 2915 C CA . THR A 1 212 ? -6.762 48.558 79.816 1.00 12.60 219 THR A CA 1
ATOM 2916 C C . THR A 1 212 ? -5.643 48.276 78.809 1.00 11.89 219 THR A C 1
ATOM 2917 O O . THR A 1 212 ? -4.507 48.689 79.041 1.00 12.78 219 THR A O 1
ATOM 2928 N N . ALA A 1 213 ? -5.936 47.588 77.711 1.00 11.48 220 ALA A N 1
ATOM 2929 C CA . ALA A 1 213 ? -4.913 47.263 76.725 1.00 10.98 220 ALA A CA 1
ATOM 2930 C C . ALA A 1 213 ? -5.507 47.217 75.339 1.00 10.77 220 ALA A C 1
ATOM 2931 O O . ALA A 1 213 ? -6.685 46.900 75.175 1.00 10.90 220 ALA A O 1
ATOM 2938 N N . ILE A 1 214 ? -4.671 47.504 74.343 1.00 10.49 221 ILE A N 1
ATOM 2939 C CA . ILE A 1 214 ? -5.046 47.374 72.941 1.00 10.30 221 ILE A CA 1
ATOM 2940 C C . ILE A 1 214 ? -3.948 46.625 72.195 1.00 9.87 221 ILE A C 1
ATOM 2941 O O . ILE A 1 214 ? -2.762 46.908 72.387 1.00 11.07 221 ILE A O 1
ATOM 2957 N N . TYR A 1 215 ? -4.342 45.681 71.348 1.00 9.92 222 TYR A N 1
ATOM 2958 C CA . TYR A 1 215 ? -3.439 45.005 70.423 1.00 9.57 222 TYR A CA 1
ATOM 2959 C C . TYR A 1 215 ? -3.816 45.415 69.021 1.00 9.41 222 TYR A C 1
ATOM 2960 O O . TYR A 1 215 ? -4.980 45.322 68.641 1.00 10.66 222 TYR A O 1
ATOM 2978 N N . ALA A 1 216 ? -2.825 45.830 68.245 1.00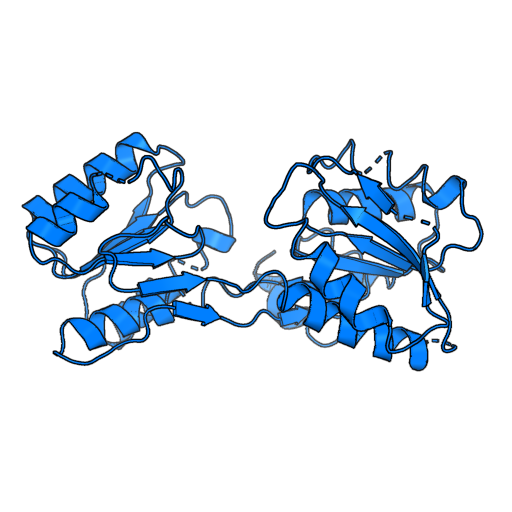 9.41 223 ALA A N 1
ATOM 2979 C CA . ALA A 1 216 ? -3.000 46.300 66.870 1.00 9.59 223 ALA A CA 1
ATOM 2980 C C . ALA A 1 216 ? -2.200 45.417 65.921 1.00 10.01 223 ALA A C 1
ATOM 2981 O O . ALA A 1 216 ? -1.029 45.125 66.190 1.00 10.74 223 ALA A O 1
ATOM 2988 N N . THR A 1 217 ? -2.805 45.008 64.817 1.00 9.92 224 THR A N 1
ATOM 2989 C CA . THR A 1 217 ? -2.215 43.955 63.974 1.00 10.19 224 THR A CA 1
ATOM 2990 C C . THR A 1 217 ? -1.232 44.413 62.905 1.00 10.06 224 THR A C 1
ATOM 2991 O O . THR A 1 217 ? -0.671 43.570 62.205 1.00 10.29 224 THR A O 1
ATOM 3002 N N . GLY A 1 218 ? -1.043 45.712 62.722 1.00 10.01 225 GLY A N 1
ATOM 3003 C CA . GLY A 1 218 ? -0.146 46.207 61.688 1.00 10.68 225 GLY A CA 1
ATOM 3004 C C . GLY A 1 218 ? 0.053 47.703 61.846 1.00 9.60 225 GLY A C 1
ATOM 3005 O O . GLY A 1 218 ? -0.580 48.316 62.714 1.00 10.89 225 GLY A O 1
ATOM 3009 N N . GLU A 1 219 ? 0.905 48.303 61.024 1.00 10.53 226 GLU A N 1
ATOM 3010 C CA . GLU A 1 219 ? 1.310 49.673 61.234 1.00 10.75 226 GLU A CA 1
ATOM 3011 C C . GLU A 1 219 ? 0.135 50.645 61.259 1.00 10.88 226 GLU A C 1
ATOM 3012 O O . GLU A 1 219 ? 0.077 51.473 62.150 1.00 11.10 226 GLU A O 1
ATOM 3024 N N . PRO A 1 220 ? -0.784 50.574 60.288 1.00 10.65 227 PRO A N 1
ATOM 3025 C CA . PRO A 1 220 ? -1.892 51.547 60.337 1.00 11.68 227 PRO A CA 1
ATOM 3026 C C . PRO A 1 220 ? -2.757 51.405 61.596 1.00 11.31 227 PRO A C 1
ATOM 3027 O O . PRO A 1 220 ? -3.114 52.427 62.209 1.00 11.36 227 PRO A O 1
ATOM 3038 N N . ALA A 1 221 ? -3.058 50.182 62.000 1.00 10.97 228 ALA A N 1
ATOM 3039 C CA . ALA A 1 221 ? -3.815 49.936 63.217 1.00 11.08 228 ALA A CA 1
ATOM 3040 C C . ALA A 1 221 ? -3.066 50.438 64.430 1.00 11.09 228 ALA A C 1
ATOM 3041 O O . ALA A 1 221 ? -3.661 51.014 65.340 1.00 11.65 228 ALA A O 1
ATOM 3048 N N . LEU A 1 222 ? -1.755 50.222 64.476 1.00 10.18 229 LEU A N 1
ATOM 3049 C CA . LEU A 1 222 ? -0.949 50.648 65.619 1.00 10.16 229 LEU A CA 1
ATOM 3050 C C . LEU A 1 222 ? -0.885 52.165 65.716 1.00 10.64 229 LEU A C 1
ATOM 3051 O O . LEU A 1 222 ? -1.088 52.745 66.789 1.00 10.85 229 LEU A O 1
ATOM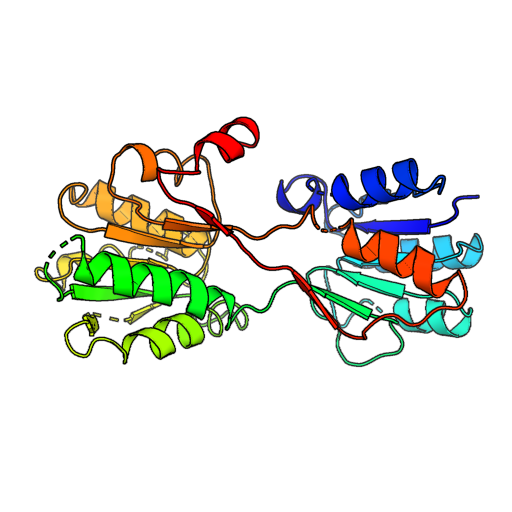 3067 N N . LEU A 1 223 ? -0.642 52.828 64.596 1.00 10.94 230 LEU A N 1
ATOM 3068 C CA . LEU A 1 223 ? -0.640 54.283 64.565 1.00 11.81 230 LEU A CA 1
ATOM 3069 C C . LEU A 1 223 ? -2.022 54.838 64.930 1.00 11.83 230 LEU A C 1
ATOM 3070 O O . LEU A 1 223 ? -2.141 55.832 65.650 1.00 12.71 230 LEU A O 1
ATOM 3086 N N . GLY A 1 224 ? -3.083 54.203 64.452 1.00 11.74 231 GLY A N 1
ATOM 3087 C CA . GLY A 1 224 ? -4.425 54.635 64.804 1.00 12.83 231 GLY A CA 1
ATOM 3088 C C . GLY A 1 224 ? -4.713 54.452 66.287 1.00 12.05 231 GLY A C 1
ATOM 3089 O O . GLY A 1 224 ? -5.316 55.343 66.918 1.00 12.67 231 GLY A O 1
ATOM 3093 N N . ALA A 1 225 ? -4.295 53.329 66.865 1.00 11.68 232 ALA A N 1
ATOM 3094 C CA . ALA A 1 225 ? -4.495 53.084 68.282 1.00 13.45 232 ALA A CA 1
ATOM 3095 C C . ALA A 1 225 ? -3.733 54.098 69.143 1.00 13.61 232 ALA A C 1
ATOM 3096 O O . ALA A 1 225 ? -4.267 54.622 70.125 1.00 13.43 232 ALA A O 1
ATOM 3103 N N . ILE A 1 226 ? -2.494 54.379 68.758 1.00 11.69 233 ILE A N 1
ATOM 3104 C CA . ILE A 1 226 ? -1.671 55.347 69.467 1.00 12.12 233 ILE A CA 1
ATOM 3105 C C . ILE A 1 226 ? -2.363 56.699 69.439 1.00 12.85 233 ILE A C 1
ATOM 3106 O O . ILE A 1 226 ? -2.469 57.372 70.467 1.00 13.77 233 ILE A O 1
ATOM 3122 N N . ALA A 1 227 ? -2.848 57.099 68.267 1.00 13.37 234 ALA A N 1
ATOM 3123 C CA . ALA A 1 227 ? -3.466 58.407 68.115 1.00 14.76 234 ALA A CA 1
ATOM 3124 C C . ALA A 1 227 ? -4.737 58.478 68.955 1.00 14.01 234 ALA A C 1
ATOM 3125 O O . ALA A 1 227 ? -5.010 59.508 69.597 1.00 15.75 234 ALA A O 1
ATOM 3132 N N . ALA A 1 228 ? -5.498 57.385 69.003 1.00 14.62 235 ALA A N 1
ATOM 3133 C CA . ALA A 1 228 ? -6.722 57.344 69.794 1.00 14.90 235 ALA A CA 1
ATOM 3134 C C . ALA A 1 228 ? -6.424 57.493 71.292 1.00 15.26 235 ALA A C 1
ATOM 3135 O O . ALA A 1 228 ? -7.118 58.242 71.986 1.00 16.27 235 ALA A O 1
ATOM 3142 N N . VAL A 1 229 ? -5.423 56.769 71.792 1.00 15.19 236 VAL A N 1
ATOM 3143 C CA . VAL A 1 229 ? -5.041 56.846 73.199 1.00 14.52 236 VAL A CA 1
ATOM 3144 C C . VAL A 1 229 ? -4.612 58.273 73.526 1.00 14.65 236 VAL A C 1
ATOM 3145 O O . VAL A 1 229 ? -4.999 58.830 74.560 1.00 16.17 236 VAL A O 1
ATOM 3158 N N . GLU A 1 230 ? -3.836 58.886 72.638 1.00 14.97 237 GLU A N 1
ATOM 3159 C CA . GLU A 1 230 ? -3.403 60.277 72.834 1.00 17.00 237 GLU A CA 1
ATOM 3160 C C . GLU A 1 230 ? -4.590 61.250 72.784 1.00 17.06 237 GLU A C 1
ATOM 3161 O O . GLU A 1 230 ? -4.712 62.148 73.643 1.00 19.14 237 GLU A O 1
ATOM 3173 N N . ASN A 1 231 ? -5.477 61.086 71.809 1.00 17.14 238 ASN A N 1
ATOM 3174 C CA . ASN A 1 231 ? -6.629 61.971 71.665 1.00 20.84 238 ASN A CA 1
ATOM 3175 C C . ASN A 1 231 ? -7.538 61.921 72.900 1.00 18.81 238 ASN A C 1
ATOM 3176 O O . ASN A 1 231 ? -8.127 62.929 73.294 1.00 23.05 238 ASN A O 1
ATOM 3187 N N . GLN A 1 232 ? -7.665 60.742 73.491 1.00 17.32 239 GLN A N 1
ATOM 3188 C CA . GLN A 1 232 ? -8.522 60.538 74.655 1.00 19.29 239 GLN A CA 1
ATOM 3189 C C . GLN A 1 232 ? -7.782 60.828 75.963 1.00 19.01 239 GLN A C 1
ATOM 3190 O O . GLN A 1 232 ? -8.368 60.723 77.046 1.00 21.78 239 GLN A O 1
ATOM 3204 N N . GLY A 1 233 ? -6.503 61.190 75.875 1.00 19.90 240 GLY A N 1
ATOM 3205 C CA . GLY A 1 233 ? -5.719 61.498 77.063 1.00 20.69 240 GLY A CA 1
ATOM 3206 C C . GLY A 1 233 ? -5.530 60.304 77.982 1.00 17.95 240 GLY A C 1
ATOM 3207 O O . GLY A 1 233 ? -5.526 60.444 79.208 1.00 19.91 240 GLY A O 1
ATOM 3211 N N . ARG A 1 234 ? -5.357 59.123 77.401 1.00 18.95 241 ARG A N 1
ATOM 3212 C CA . ARG A 1 234 ? -5.302 57.888 78.174 1.00 17.47 241 ARG A CA 1
ATOM 3213 C C . ARG A 1 234 ? -3.892 57.306 78.262 1.00 15.91 241 ARG A C 1
ATOM 3214 O O . ARG A 1 234 ? -3.721 56.119 78.475 1.00 18.00 241 ARG A O 1
ATOM 3235 N N . GLN A 1 235 ? -2.885 58.156 78.118 1.00 16.13 242 GLN A N 1
ATOM 3236 C CA . GLN A 1 235 ? -1.504 57.695 78.159 1.00 19.21 242 GLN A CA 1
ATOM 3237 C C . GLN A 1 235 ? -1.132 57.017 79.472 1.00 19.26 242 GLN A C 1
ATOM 3238 O O . GLN A 1 235 ? -0.199 56.216 79.502 1.00 19.07 242 GLN A O 1
ATOM 3252 N N . LYS A 1 236 ? -1.824 57.349 80.562 1.00 20.58 243 LYS A N 1
ATOM 3253 C CA . LYS A 1 236 ? -1.490 56.729 81.843 1.00 21.70 243 LYS A CA 1
ATOM 3254 C C . LYS A 1 236 ? -2.075 55.346 82.123 1.00 24.18 243 LYS A C 1
ATOM 3255 O O . LYS A 1 236 ? -1.549 54.640 82.990 1.00 31.64 243 LYS A O 1
ATOM 3274 N N . ASP A 1 237 ? -3.129 54.930 81.420 1.00 18.64 244 ASP A N 1
ATOM 3275 C CA . ASP A 1 237 ? -3.828 53.707 81.819 1.00 20.97 244 ASP A CA 1
ATOM 3276 C C . ASP A 1 237 ? -4.330 52.792 80.692 1.00 17.19 244 ASP A C 1
ATOM 3277 O O . ASP A 1 237 ? -5.086 51.859 80.970 1.00 19.99 244 ASP A O 1
ATOM 3286 N N . ILE A 1 238 ? -3.902 53.021 79.443 1.00 14.06 245 ILE A N 1
ATOM 3287 C CA . ILE A 1 238 ? -4.116 52.052 78.386 1.00 14.01 245 ILE A CA 1
ATOM 3288 C C . ILE A 1 238 ? -2.733 51.712 77.798 1.00 14.75 245 ILE A C 1
ATOM 3289 O O . ILE A 1 238 ? -1.967 52.611 77.443 1.00 16.15 245 ILE A O 1
ATOM 3305 N N . LYS A 1 239 ? -2.412 50.426 77.760 1.00 11.72 246 LYS A N 1
ATOM 3306 C CA . LYS A 1 239 ? -1.140 49.935 77.231 1.00 11.55 246 LYS A CA 1
ATOM 3307 C C . LYS A 1 239 ? -1.356 49.367 75.835 1.00 11.61 246 LYS A C 1
ATOM 3308 O O . LYS A 1 239 ? -2.262 48.537 75.620 1.00 12.33 246 LYS A O 1
ATOM 3327 N N . VAL A 1 240 ? -0.528 49.788 74.884 1.00 11.68 247 VAL A N 1
ATOM 3328 C CA . VAL A 1 240 ? -0.700 49.427 73.481 1.00 10.55 247 VAL A CA 1
ATOM 3329 C C . VAL A 1 240 ? 0.400 48.467 73.039 1.00 10.62 247 VAL A C 1
ATOM 3330 O O . VAL A 1 240 ? 1.584 48.654 73.365 1.00 11.91 247 VAL A O 1
ATOM 3343 N N . PHE A 1 241 ? -0.007 47.429 72.332 1.00 10.05 248 PHE A N 1
ATOM 3344 C CA . PHE A 1 241 ? 0.871 46.381 71.799 1.00 10.49 248 PHE A CA 1
ATOM 3345 C C . PHE A 1 241 ? 0.589 46.273 70.319 1.00 9.89 248 PHE A C 1
ATOM 3346 O O . PHE A 1 241 ? -0.568 46.341 69.925 1.00 10.39 248 PHE A O 1
ATOM 3363 N N . GLY A 1 242 ? 1.585 46.080 69.464 1.00 9.89 249 GLY A N 1
ATOM 3364 C CA . GLY A 1 242 ? 1.273 45.940 68.054 1.00 11.36 249 GLY A CA 1
ATOM 3365 C C . GLY A 1 242 ? 2.438 45.548 67.192 1.00 10.38 249 GLY A C 1
ATOM 3366 O O . GLY A 1 242 ? 3.449 45.102 67.696 1.00 10.85 249 GLY A O 1
ATOM 3370 N N . TRP A 1 243 ? 2.282 45.755 65.897 1.00 11.00 250 TRP A N 1
ATOM 3371 C CA . TRP A 1 243 ? 3.265 45.390 64.891 1.00 9.71 250 TRP A CA 1
ATOM 3372 C C . TRP A 1 243 ? 3.717 46.623 64.141 1.00 10.28 250 TRP A C 1
ATOM 3373 O O . TRP A 1 243 ? 2.890 47.474 63.793 1.00 12.07 250 TRP A O 1
ATOM 3394 N N . ASP A 1 244 ? 5.027 46.678 63.892 1.00 10.06 251 ASP A N 1
ATOM 3395 C CA . ASP A 1 244 ? 5.713 47.584 62.949 1.00 12.56 251 ASP A CA 1
ATOM 3396 C C . ASP A 1 244 ? 6.150 48.893 63.597 1.00 12.96 251 ASP A C 1
ATOM 3397 O O . ASP A 1 244 ? 5.323 49.758 63.877 1.00 13.68 251 ASP A O 1
ATOM 3406 N N . LEU A 1 245 ? 7.445 49.033 63.840 1.00 11.67 252 LEU A N 1
ATOM 3407 C CA . LEU A 1 245 ? 7.954 50.252 64.442 1.00 11.47 252 LEU A CA 1
ATOM 3408 C C . LEU A 1 245 ? 7.894 51.436 63.490 1.00 11.87 252 LEU A C 1
ATOM 3409 O O . LEU A 1 245 ? 8.017 51.280 62.273 1.00 13.73 252 LEU A O 1
ATOM 3425 N N . THR A 1 246 ? 7.736 52.607 64.093 1.00 11.66 253 THR A N 1
ATOM 3426 C CA . THR A 1 246 ? 7.820 53.902 63.449 1.00 12.57 253 THR A CA 1
ATOM 3427 C C . THR A 1 246 ? 8.386 54.841 64.499 1.00 14.79 253 THR A C 1
ATOM 3428 O O . THR A 1 246 ? 8.426 54.505 65.697 1.00 13.75 253 THR A O 1
ATOM 3439 N N . ALA A 1 247 ? 8.811 56.027 64.072 1.00 15.96 254 ALA A N 1
ATOM 3440 C CA . ALA A 1 247 ? 9.207 57.060 65.018 1.00 14.27 254 ALA A CA 1
ATOM 3441 C C . ALA A 1 247 ? 8.098 57.318 66.035 1.00 15.36 254 ALA A C 1
ATOM 3442 O O . ALA A 1 247 ? 8.361 57.523 67.236 1.00 14.92 254 ALA A O 1
ATOM 3449 N N . LYS A 1 248 ? 6.848 57.337 65.577 1.00 16.22 255 LYS A N 1
ATOM 3450 C CA . LYS A 1 248 ? 5.723 57.581 66.459 1.00 14.00 255 LYS A CA 1
ATOM 3451 C C . LYS A 1 248 ? 5.591 56.479 67.517 1.00 14.37 255 LYS A C 1
ATOM 3452 O O . LYS A 1 248 ? 5.359 56.762 68.681 1.00 15.67 255 LYS A O 1
ATOM 3471 N N . ALA A 1 249 ? 5.765 55.226 67.119 1.00 13.16 256 ALA A N 1
ATOM 3472 C CA . ALA A 1 249 ? 5.704 54.127 68.083 1.00 11.73 256 ALA A CA 1
ATOM 3473 C C . ALA A 1 249 ? 6.846 54.226 69.087 1.00 12.68 256 ALA A C 1
ATOM 3474 O O . ALA A 1 249 ? 6.661 53.957 70.277 1.00 12.37 256 ALA A O 1
ATOM 3481 N N . ILE A 1 250 ? 8.022 54.606 68.618 1.00 11.88 257 ILE A N 1
ATOM 3482 C CA . ILE A 1 250 ? 9.155 54.831 69.524 1.00 12.36 257 ILE A CA 1
ATOM 3483 C C . ILE A 1 250 ? 8.844 55.924 70.551 1.00 15.01 257 ILE A C 1
ATOM 3484 O O . ILE A 1 250 ? 9.162 55.777 71.740 1.00 14.77 257 ILE A O 1
ATOM 3500 N N A SER A 1 251 ? 8.229 57.015 70.109 0.59 12.52 258 SER A N 1
ATOM 3501 N N B SER A 1 251 ? 8.220 57.016 70.111 0.41 12.89 258 SER A N 1
ATOM 3502 C CA A SER A 1 251 ? 7.830 58.063 71.035 0.59 12.91 258 SER A CA 1
ATOM 3503 C CA B SER A 1 251 ? 7.806 58.073 71.034 0.41 13.36 258 SER A CA 1
ATOM 3504 C C A SER A 1 251 ? 6.850 57.508 72.074 0.59 14.95 258 SER A C 1
ATOM 3505 C C B SER A 1 251 ? 6.834 57.523 72.072 0.41 14.54 258 SER A C 1
ATOM 3506 O O A SER A 1 251 ? 6.925 57.824 73.257 0.59 15.55 258 SER A O 1
ATOM 3507 O O B SER A 1 251 ? 6.890 57.870 73.249 0.41 15.38 258 SER A O 1
ATOM 3522 N N . GLY A 1 252 ? 5.944 56.644 71.633 1.00 13.23 259 GLY A N 1
ATOM 3523 C CA . GLY A 1 252 ? 5.016 55.999 72.542 1.00 13.02 259 GLY A CA 1
ATOM 3524 C C . GLY A 1 252 ? 5.693 55.062 73.536 1.00 13.26 259 GLY A C 1
ATOM 3525 O O . GLY A 1 252 ? 5.271 54.980 74.695 1.00 13.89 259 GLY A O 1
ATOM 3530 N N . ILE A 1 253 ? 6.722 54.336 73.096 1.00 12.12 260 ILE A N 1
ATOM 3531 C CA . ILE A 1 253 ? 7.500 53.491 73.989 1.00 11.51 260 ILE A CA 1
ATOM 3532 C C . ILE A 1 253 ? 8.171 54.370 75.047 1.00 14.38 260 ILE A C 1
ATOM 3533 O O . ILE A 1 253 ? 8.117 54.084 76.258 1.00 14.77 260 ILE A O 1
ATOM 3549 N N . ASP A 1 254 ? 8.754 55.479 74.608 1.00 13.35 261 ASP A N 1
ATOM 3550 C CA . ASP A 1 254 ? 9.422 56.402 75.533 1.00 15.35 261 ASP A CA 1
ATOM 3551 C C . ASP A 1 254 ? 8.425 57.040 76.487 1.00 14.48 261 ASP A C 1
ATOM 3552 O O . ASP A 1 254 ? 8.772 57.338 77.633 1.00 18.56 261 ASP A O 1
ATOM 3561 N N . GLY A 1 255 ? 7.192 57.245 76.047 1.00 15.79 262 GLY A N 1
ATOM 3562 C CA . GLY A 1 255 ? 6.160 57.837 76.882 1.00 16.37 262 GLY A CA 1
ATOM 3563 C C . GLY A 1 255 ? 5.430 56.860 77.784 1.00 18.53 262 GLY A C 1
ATOM 3564 O O . GLY A 1 255 ? 4.591 57.261 78.599 1.00 19.63 262 GLY A O 1
ATOM 3568 N N . GLY A 1 256 ? 5.719 55.575 77.632 1.00 15.68 263 GLY A N 1
ATOM 3569 C CA . GLY A 1 256 ? 5.212 54.555 78.530 1.00 16.40 263 GLY A CA 1
ATOM 3570 C C . GLY A 1 256 ? 3.915 53.869 78.139 1.00 16.05 263 GLY A C 1
ATOM 3571 O O . GLY A 1 256 ? 3.510 52.908 78.799 1.00 18.87 263 GLY A O 1
ATOM 3575 N N . TYR A 1 257 ? 3.249 54.352 77.097 1.00 12.98 264 TYR A N 1
ATOM 3576 C CA . TYR A 1 257 ? 1.951 53.797 76.729 1.00 13.62 264 TYR A CA 1
ATOM 3577 C C . TYR A 1 257 ? 1.959 52.835 75.546 1.00 12.04 264 TYR A C 1
ATOM 3578 O O . TYR A 1 257 ? 0.947 52.162 75.315 1.00 13.79 264 TYR A O 1
ATOM 3596 N N . VAL A 1 258 ? 3.059 52.774 74.801 1.00 11.86 265 VAL A N 1
ATOM 3597 C CA . VAL A 1 258 ? 3.267 51.679 73.872 1.00 11.12 265 VAL A CA 1
ATOM 3598 C C . VAL A 1 258 ? 4.230 50.767 74.582 1.00 11.08 265 VAL A C 1
ATOM 3599 O O . VAL A 1 258 ? 5.357 51.159 74.887 1.00 12.32 265 VAL A O 1
ATOM 3612 N N . THR A 1 259 ? 3.799 49.556 74.891 1.00 11.10 266 THR A N 1
ATOM 3613 C CA . THR A 1 259 ? 4.591 48.636 75.687 1.00 11.42 266 THR A CA 1
ATOM 3614 C C . THR A 1 259 ? 5.508 47.748 74.834 1.00 11.13 266 THR A C 1
ATOM 3615 O O . THR A 1 259 ? 6.660 47.486 75.183 1.00 11.68 266 THR A O 1
ATOM 3626 N N . ALA A 1 260 ? 4.994 47.249 73.718 1.00 11.00 267 ALA A N 1
ATOM 3627 C CA . ALA A 1 260 ? 5.765 46.308 72.912 1.00 10.93 267 ALA A CA 1
ATOM 3628 C C . ALA A 1 260 ? 5.307 46.352 71.463 1.00 10.77 267 ALA A C 1
ATOM 3629 O O . ALA A 1 260 ? 4.106 46.426 71.174 1.00 10.83 267 ALA A O 1
ATOM 3636 N N . VAL A 1 261 ? 6.279 46.286 70.566 1.00 10.63 268 VAL A N 1
ATOM 3637 C CA . VAL A 1 261 ? 6.037 46.308 69.127 1.00 10.52 268 VAL A CA 1
ATOM 3638 C C . VAL A 1 261 ? 6.828 45.182 68.477 1.00 10.45 268 VAL A C 1
ATOM 3639 O O . VAL A 1 261 ? 8.046 45.084 68.667 1.00 10.43 268 VAL A O 1
ATOM 3652 N N . LEU A 1 262 ? 6.142 44.349 67.713 1.00 10.50 269 LEU A N 1
ATOM 3653 C CA . LEU A 1 262 ? 6.792 43.270 66.990 1.00 10.46 269 LEU A CA 1
ATOM 3654 C C . LEU A 1 262 ? 7.363 43.834 65.691 1.00 10.29 269 LEU A C 1
ATOM 3655 O O . LEU A 1 262 ? 6.654 44.457 64.900 1.00 10.92 269 LEU A O 1
ATOM 3671 N N . GLN A 1 263 ? 8.655 43.594 65.492 1.00 10.19 270 GLN A N 1
ATOM 3672 C CA . GLN A 1 263 ? 9.399 44.124 64.346 1.00 10.08 270 GLN A CA 1
ATOM 3673 C C . GLN A 1 263 ? 10.027 42.975 63.546 1.00 11.27 270 GLN A C 1
ATOM 3674 O O . GLN A 1 263 ? 10.739 42.142 64.102 1.00 10.97 270 GLN A O 1
ATOM 3688 N N . GLN A 1 264 ? 9.732 42.911 62.254 1.00 10.89 271 GLN A N 1
ATOM 3689 C CA . GLN A 1 264 ? 10.342 41.927 61.369 1.00 10.07 271 GLN A CA 1
ATOM 3690 C C . GLN A 1 264 ? 11.821 42.216 61.153 1.00 10.99 271 GLN A C 1
ATOM 3691 O O . GLN A 1 264 ? 12.301 43.303 61.452 1.00 11.93 271 GLN A O 1
ATOM 3705 N N . ASP A 1 265 ? 12.523 41.225 60.607 1.00 9.95 272 ASP A N 1
ATOM 3706 C CA . ASP A 1 265 ? 13.966 41.294 60.411 1.00 10.36 272 ASP A CA 1
ATOM 3707 C C . ASP A 1 265 ? 14.301 41.119 58.914 1.00 9.75 272 ASP A C 1
ATOM 3708 O O . ASP A 1 265 ? 14.826 40.092 58.496 1.00 10.11 272 ASP A O 1
ATOM 3717 N N . PRO A 1 266 ? 13.993 42.129 58.093 1.00 9.75 273 PRO A N 1
ATOM 3718 C CA . PRO A 1 266 ? 14.263 42.024 56.652 1.00 9.74 273 PRO A CA 1
ATOM 3719 C C . PRO A 1 266 ? 15.754 41.912 56.348 1.00 9.76 273 PRO A C 1
ATOM 3720 O O . PRO A 1 266 ? 16.107 41.287 55.338 1.00 9.72 273 PRO A O 1
ATOM 3731 N N . GLU A 1 267 ? 16.620 42.480 57.175 1.00 9.89 274 GLU A N 1
ATOM 3732 C CA . GLU A 1 267 ? 18.043 42.375 56.903 1.00 10.02 274 GLU A CA 1
ATOM 3733 C C . GLU A 1 267 ? 18.471 40.907 56.965 1.00 10.12 274 GLU A C 1
ATOM 3734 O O . GLU A 1 267 ? 19.172 40.408 56.070 1.00 10.44 274 GLU A O 1
ATOM 3746 N N . LYS A 1 268 ? 18.005 40.184 57.983 1.00 9.91 275 LYS A N 1
ATOM 3747 C CA . LYS A 1 268 ? 18.299 38.766 58.083 1.00 11.22 275 LYS A CA 1
ATOM 3748 C C . LYS A 1 268 ? 17.637 37.994 56.951 1.00 9.78 275 LYS A C 1
ATOM 3749 O O . LYS A 1 268 ? 18.199 37.030 56.448 1.00 10.45 275 LYS A O 1
ATOM 3785 N N . GLY A 1 270 ? 17.273 39.021 53.871 1.00 9.58 277 GLY A N 1
ATOM 3786 C CA . GLY A 1 270 ? 18.134 39.202 52.708 1.00 9.69 277 GLY A CA 1
ATOM 3787 C C . GLY A 1 270 ? 19.414 38.389 52.816 1.00 10.06 277 GLY A C 1
ATOM 3788 O O . GLY A 1 270 ? 19.862 37.780 51.831 1.00 9.94 277 GLY A O 1
ATOM 3792 N N . ALA A 1 271 ? 19.985 38.318 54.016 1.00 9.81 278 ALA A N 1
ATOM 3793 C CA . ALA A 1 271 ? 21.209 37.554 54.231 1.00 10.00 278 ALA A CA 1
ATOM 3794 C C . ALA A 1 271 ? 20.946 36.065 54.035 1.00 10.07 278 ALA A C 1
ATOM 3795 O O . ALA A 1 271 ? 21.737 35.373 53.369 1.00 10.09 278 ALA A O 1
ATOM 3802 N N . GLU A 1 272 ? 19.867 35.559 54.635 1.00 10.54 279 GLU A N 1
ATOM 3803 C CA . GLU A 1 272 ? 19.536 34.146 54.529 1.00 10.50 279 GLU A CA 1
ATOM 3804 C C . GLU A 1 272 ? 19.302 33.770 53.067 1.00 10.46 279 GLU A C 1
ATOM 3805 O O . GLU A 1 272 ? 19.688 32.697 52.610 1.00 11.16 279 GLU A O 1
ATOM 3817 N N . ALA A 1 273 ? 18.645 34.653 52.321 1.00 9.62 280 ALA A N 1
ATOM 3818 C CA . ALA A 1 273 ? 18.314 34.354 50.931 1.00 10.10 280 ALA A CA 1
ATOM 3819 C C . ALA A 1 273 ? 19.591 34.258 50.094 1.00 9.54 280 ALA A C 1
ATOM 3820 O O . ALA A 1 273 ? 19.750 33.338 49.281 1.00 9.79 280 ALA A O 1
ATOM 3827 N N . LEU A 1 274 ? 20.500 35.209 50.268 1.00 9.61 281 LEU A N 1
ATOM 3828 C CA . LEU A 1 274 ? 21.755 35.211 49.524 1.00 9.62 281 LEU A CA 1
ATOM 3829 C C . LEU A 1 274 ? 22.593 33.987 49.900 1.00 11.20 281 LEU A C 1
ATOM 3830 O O . LEU A 1 274 ? 23.096 33.264 49.022 1.00 10.28 281 LEU A O 1
ATOM 3846 N N . ASN A 1 275 ? 22.713 33.690 51.190 1.00 10.65 282 ASN A N 1
ATOM 3847 C CA . ASN A 1 275 ? 23.489 32.545 51.602 1.00 11.33 282 ASN A CA 1
ATOM 3848 C C . ASN A 1 275 ? 22.884 31.252 51.070 1.00 11.16 282 ASN A C 1
ATOM 3849 O O . ASN A 1 275 ? 23.613 30.301 50.740 1.00 12.09 282 ASN A O 1
ATOM 3860 N N . ALA A 1 276 ? 21.561 31.197 50.973 1.00 11.53 283 ALA A N 1
ATOM 3861 C CA . ALA A 1 276 ? 20.903 30.030 50.381 1.00 11.13 283 ALA A CA 1
ATOM 3862 C C . ALA A 1 276 ? 21.246 29.871 48.897 1.00 10.73 283 ALA A C 1
ATOM 3863 O O . ALA A 1 276 ? 21.456 28.753 48.426 1.00 11.42 283 ALA A O 1
ATOM 3870 N N . LEU A 1 277 ? 21.322 30.964 48.149 1.00 10.41 284 LEU A N 1
ATOM 3871 C CA . LEU A 1 277 ? 21.804 30.868 46.771 1.00 9.69 284 LEU A CA 1
ATOM 3872 C C . LEU A 1 277 ? 23.222 30.318 46.718 1.00 9.78 284 LEU A C 1
ATOM 3873 O O . LEU A 1 277 ? 23.530 29.523 45.829 1.00 10.82 284 LEU A O 1
ATOM 3889 N N . ASN A 1 278 ? 24.094 30.715 47.641 1.00 10.90 285 ASN A N 1
ATOM 3890 C CA . ASN A 1 278 ? 25.435 30.157 47.669 1.00 12.00 285 ASN A CA 1
ATOM 3891 C C . ASN A 1 278 ? 25.382 28.648 47.899 1.00 11.73 285 ASN A C 1
ATOM 3892 O O . ASN A 1 278 ? 26.089 27.892 47.218 1.00 12.13 285 ASN A O 1
ATOM 3903 N N . SER A 1 279 ? 24.535 28.200 48.817 1.00 11.53 286 SER A N 1
ATOM 3904 C CA . SER A 1 279 ? 24.414 26.772 49.068 1.00 13.16 286 SER A CA 1
ATOM 3905 C C . SER A 1 279 ? 23.945 26.046 47.818 1.00 11.61 286 SER A C 1
ATOM 3906 O O . SER A 1 279 ? 24.530 25.034 47.414 1.00 12.59 286 SER A O 1
ATOM 3914 N N . ILE A 1 280 ? 22.903 26.559 47.185 1.00 10.61 287 ILE A N 1
ATOM 3915 C CA . ILE A 1 280 ? 22.341 25.903 46.011 1.00 10.93 287 ILE A CA 1
ATOM 3916 C C . ILE A 1 280 ? 23.382 25.819 44.909 1.00 11.16 287 ILE A C 1
ATOM 3917 O O . ILE A 1 280 ? 23.584 24.750 44.309 1.00 10.86 287 ILE A O 1
ATOM 3933 N N . THR A 1 281 ? 24.048 26.919 44.606 1.00 10.35 288 THR A N 1
ATOM 3934 C CA . THR A 1 281 ? 25.009 26.915 43.509 1.00 10.86 288 THR A CA 1
ATOM 3935 C C . THR A 1 281 ? 26.272 26.109 43.852 1.00 11.98 288 THR A C 1
ATOM 3936 O O . THR A 1 281 ? 27.027 25.732 42.951 1.00 13.33 288 THR A O 1
ATOM 3947 N N A SER A 1 282 ? 26.462 25.793 45.131 0.41 12.19 289 SER A N 1
ATOM 3948 N N B SER A 1 282 ? 26.481 25.794 45.121 0.59 10.82 289 SER A N 1
ATOM 3949 C CA A SER A 1 282 ? 27.552 24.930 45.587 0.41 12.01 289 SER A CA 1
ATOM 3950 C CA B SER A 1 282 ? 27.589 24.939 45.511 0.59 12.36 289 SER A CA 1
ATOM 3951 C C A SER A 1 282 ? 27.152 23.447 45.577 0.41 13.23 289 SER A C 1
ATOM 3952 C C B SER A 1 282 ? 27.218 23.460 45.388 0.59 11.50 289 SER A C 1
ATOM 3953 O O A SER A 1 282 ? 27.901 22.575 46.008 0.41 12.03 289 SER A O 1
ATOM 3954 O O B SER A 1 282 ? 28.065 22.614 45.548 0.59 13.15 289 SER A O 1
ATOM 3969 N N . GLY A 1 283 ? 25.945 23.180 45.097 1.00 11.86 290 GLY A N 1
ATOM 3970 C CA . GLY A 1 283 ? 25.470 21.806 44.979 1.00 13.51 290 GLY A CA 1
ATOM 3971 C C . GLY A 1 283 ? 24.879 21.229 46.252 1.00 14.36 290 GLY A C 1
ATOM 3972 O O . GLY A 1 283 ? 24.805 20.020 46.418 1.00 17.84 290 GLY A O 1
ATOM 3977 N N . LYS A 1 284 ? 24.472 22.090 47.180 1.00 14.46 291 LYS A N 1
ATOM 3978 C CA . LYS A 1 284 ? 24.017 21.634 48.479 1.00 16.14 291 LYS A CA 1
ATOM 3979 C C . LYS A 1 284 ? 22.561 21.964 48.695 1.00 19.02 291 LYS A C 1
ATOM 3980 O O . LYS A 1 284 ? 22.014 22.863 48.069 1.00 22.39 291 LYS A O 1
ATOM 3999 N N . THR A 1 285 ? 21.940 21.211 49.591 1.00 22.63 292 THR A N 1
ATOM 4000 C CA . THR A 1 285 ? 20.523 21.344 49.875 1.00 22.53 292 THR A CA 1
ATOM 4001 C C . THR A 1 285 ? 20.228 22.626 50.651 1.00 18.42 292 THR A C 1
ATOM 4002 O O . THR A 1 285 ? 21.090 23.120 51.391 1.00 19.87 292 THR A O 1
ATOM 4013 N N . VAL A 1 286 ? 19.027 23.166 50.450 1.00 17.84 293 VAL A N 1
ATOM 4014 C CA . VAL A 1 286 ? 18.477 24.216 51.300 1.00 15.53 293 VAL A CA 1
ATOM 4015 C C . VAL A 1 286 ? 17.010 23.890 51.579 1.00 18.43 293 VAL A C 1
ATOM 4016 O O . VAL A 1 286 ? 16.355 23.263 50.751 1.00 20.26 293 VAL A O 1
ATOM 4029 N N . PRO A 1 287 ? 16.480 24.312 52.734 1.00 17.19 294 PRO A N 1
ATOM 4030 C CA . PRO A 1 287 ? 15.065 24.057 53.012 1.00 17.34 294 PRO A CA 1
ATOM 4031 C C . PRO A 1 287 ? 14.160 24.828 52.055 1.00 16.77 294 PRO A C 1
ATOM 4032 O O . PRO A 1 287 ? 14.528 25.918 51.586 1.00 17.04 294 PRO A O 1
ATOM 4043 N N . LYS A 1 288 ? 12.983 24.298 51.781 1.00 15.32 295 LYS A N 1
ATOM 4044 C CA . LYS A 1 288 ? 12.041 24.957 50.897 1.00 16.88 295 LYS A CA 1
ATOM 4045 C C . LYS A 1 288 ? 11.479 26.223 51.523 1.00 16.68 295 LYS A C 1
ATOM 4046 O O . LYS A 1 288 ? 11.074 27.133 50.815 1.00 15.15 295 LYS A O 1
ATOM 4065 N N . THR A 1 289 ? 11.447 26.293 52.851 1.00 14.71 296 THR A N 1
ATOM 4066 C CA . THR A 1 289 ? 10.928 27.448 53.569 1.00 15.74 296 THR A CA 1
ATOM 4067 C C . THR A 1 289 ? 11.941 27.847 54.634 1.00 14.43 296 THR A C 1
ATOM 4068 O O . THR A 1 289 ? 12.431 26.976 55.388 1.00 16.71 296 THR A O 1
ATOM 4079 N N . ILE A 1 290 ? 12.268 29.134 54.680 1.00 13.24 297 ILE A N 1
ATOM 4080 C CA . ILE A 1 290 ? 13.162 29.682 55.683 1.00 12.69 297 ILE A CA 1
ATOM 4081 C C . ILE A 1 290 ? 12.399 30.784 56.387 1.00 13.76 297 ILE A C 1
ATOM 4082 O O . ILE A 1 290 ? 12.115 31.841 55.810 1.00 13.43 297 ILE A O 1
ATOM 4098 N N . LEU A 1 291 ? 12.029 30.519 57.634 1.00 13.71 298 LEU A N 1
ATOM 4099 C CA . LEU A 1 291 ? 11.282 31.458 58.455 1.00 12.85 298 LEU A CA 1
ATOM 4100 C C . LEU A 1 291 ? 12.259 32.226 59.316 1.00 15.33 298 LEU A C 1
ATOM 4101 O O . LEU A 1 291 ? 13.090 31.641 60.004 1.00 18.75 298 LEU A O 1
ATOM 4117 N N . VAL A 1 292 ? 12.175 33.535 59.262 1.00 11.70 299 VAL A N 1
ATOM 4118 C CA . VAL A 1 292 ? 13.064 34.407 60.007 1.00 11.64 299 VAL A CA 1
ATOM 4119 C C . VAL A 1 292 ? 12.292 34.976 61.195 1.00 11.88 299 VAL A C 1
ATOM 4120 O O . VAL A 1 292 ? 11.260 35.609 61.016 1.00 11.75 299 VAL A O 1
ATOM 4133 N N . PRO A 1 293 ? 12.779 34.720 62.426 1.00 12.61 300 PRO A N 1
ATOM 4134 C CA . PRO A 1 293 ? 12.057 35.231 63.595 1.00 12.62 300 PRO A CA 1
ATOM 4135 C C . PRO A 1 293 ? 11.950 36.755 63.622 1.00 12.68 300 PRO A C 1
ATOM 4136 O O . PRO A 1 293 ? 12.803 37.467 63.063 1.00 13.07 300 PRO A O 1
ATOM 4147 N N . ALA A 1 294 ? 10.882 37.244 64.241 1.00 12.65 301 ALA A N 1
ATOM 4148 C CA . ALA A 1 294 ? 10.738 38.654 64.534 1.00 12.34 301 ALA A CA 1
ATOM 4149 C C . ALA A 1 294 ? 11.224 38.965 65.943 1.00 11.77 301 ALA A C 1
ATOM 4150 O O . ALA A 1 294 ? 11.570 38.065 66.704 1.00 14.47 301 ALA A O 1
ATOM 4157 N N . THR A 1 295 ? 11.294 40.246 66.258 1.00 11.61 302 THR A N 1
ATOM 4158 C CA . THR A 1 295 ? 11.772 40.728 67.547 1.00 12.81 302 THR A CA 1
ATOM 4159 C C . THR A 1 295 ? 10.687 41.545 68.239 1.00 11.48 302 THR A C 1
ATOM 4160 O O . THR A 1 295 ? 10.095 42.444 67.632 1.00 12.91 302 THR A O 1
ATOM 4171 N N . VAL A 1 296 ? 10.422 41.230 69.496 1.00 12.18 303 VAL A N 1
ATOM 4172 C CA . VAL A 1 296 ? 9.571 42.065 70.323 1.00 11.53 303 VAL A CA 1
ATOM 4173 C C . VAL A 1 296 ? 10.402 43.225 70.855 1.00 13.12 303 VAL A C 1
ATOM 4174 O O . VAL A 1 296 ? 11.397 43.007 71.554 1.00 12.95 303 VAL A O 1
ATOM 4187 N N . VAL A 1 297 ? 10.009 44.443 70.499 1.00 10.78 304 VAL A N 1
ATOM 4188 C CA . VAL A 1 297 ? 10.726 45.650 70.883 1.00 10.85 304 VAL A CA 1
ATOM 4189 C C . VAL A 1 297 ? 9.982 46.358 72.022 1.00 10.96 304 VAL A C 1
ATOM 4190 O O . VAL A 1 297 ? 8.778 46.672 71.916 1.00 10.83 304 VAL A O 1
ATOM 4203 N N . THR A 1 298 ? 10.700 46.586 73.110 1.00 11.26 305 THR A N 1
ATOM 4204 C CA . THR A 1 298 ? 10.187 47.252 74.296 1.00 11.42 305 THR A CA 1
ATOM 4205 C C . THR A 1 298 ? 11.156 48.374 74.703 1.00 12.51 305 THR A C 1
ATOM 4206 O O . THR A 1 298 ? 12.148 48.609 74.019 1.00 12.76 305 THR A O 1
ATOM 4217 N N . LYS A 1 299 ? 10.901 49.039 75.818 1.00 12.36 306 LYS A N 1
ATOM 4218 C CA . LYS A 1 299 ? 11.858 50.010 76.341 1.00 14.23 306 LYS A CA 1
ATOM 4219 C C . LYS A 1 299 ? 13.255 49.427 76.497 1.00 15.26 306 LYS A C 1
ATOM 4220 O O . LYS A 1 299 ? 14.246 50.139 76.376 1.00 16.71 306 LYS A O 1
ATOM 4224 N N . ALA A 1 300 ? 13.352 48.130 76.758 1.00 13.59 307 ALA A N 1
ATOM 4225 C CA . ALA A 1 300 ? 14.646 47.511 77.042 1.00 14.97 307 ALA A CA 1
ATOM 4226 C C . ALA A 1 300 ? 15.574 47.433 75.850 1.00 17.17 307 ALA A C 1
ATOM 4227 O O . ALA A 1 300 ? 16.797 47.456 76.018 1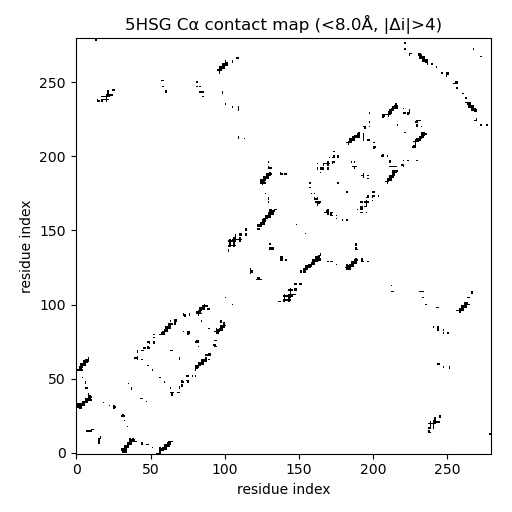.00 20.41 307 ALA A O 1
ATOM 4234 N N . ASN A 1 301 ? 15.012 47.291 74.652 1.00 14.24 308 ASN A N 1
ATOM 4235 C CA . ASN A 1 301 ? 15.833 47.084 73.463 1.00 15.95 308 ASN A CA 1
ATOM 4236 C C . ASN A 1 301 ? 15.543 48.051 72.319 1.00 14.84 308 ASN A C 1
ATOM 4237 O O . ASN A 1 301 ? 16.082 47.909 71.228 1.00 17.69 308 ASN A O 1
ATOM 4248 N N . VAL A 1 302 ? 14.730 49.069 72.577 1.00 15.55 309 VAL A N 1
ATOM 4249 C CA . VAL A 1 302 ? 14.385 50.012 71.518 1.00 16.84 309 VAL A CA 1
ATOM 4250 C C . VAL A 1 302 ? 15.598 50.856 71.087 1.00 16.12 309 VAL A C 1
ATOM 4251 O O . VAL A 1 302 ? 15.683 51.295 69.936 1.00 16.17 309 VAL A O 1
ATOM 4264 N N . ASP A 1 303 ? 16.550 51.058 71.995 1.00 17.57 310 ASP A N 1
ATOM 4265 C CA . ASP A 1 303 ? 17.738 51.872 71.663 1.00 16.40 310 ASP A CA 1
ATOM 4266 C C . ASP A 1 303 ? 18.455 51.392 70.399 1.00 16.95 310 ASP A C 1
ATOM 4267 O O . ASP A 1 303 ? 18.920 52.200 69.605 1.00 18.29 310 ASP A O 1
ATOM 4276 N N . SER A 1 304 ? 18.522 50.084 70.177 1.00 18.53 311 SER A N 1
ATOM 4277 C CA . SER A 1 304 ? 19.231 49.581 69.013 1.00 22.82 311 SER A CA 1
ATOM 4278 C C . SER A 1 304 ? 18.518 49.941 67.710 1.00 20.07 311 SER A C 1
ATOM 4279 O O . SER A 1 304 ? 19.143 49.930 66.644 1.00 23.36 311 SER A O 1
ATOM 4287 N N . TYR A 1 305 ? 17.231 50.292 67.786 1.00 17.52 312 TYR A N 1
ATOM 4288 C CA . TYR A 1 305 ? 16.451 50.645 66.594 1.00 16.95 312 TYR A CA 1
ATOM 4289 C C . TYR A 1 305 ? 16.432 52.139 66.319 1.00 21.85 312 TYR A C 1
ATOM 4290 O O . TYR A 1 305 ? 16.074 52.571 65.224 1.00 19.31 312 TYR A O 1
ATOM 4308 N N . ARG A 1 306 ? 16.829 52.937 67.299 1.00 18.56 313 ARG A N 1
ATOM 4309 C CA . ARG A 1 306 ? 16.696 54.375 67.157 1.00 19.44 313 ARG A CA 1
ATOM 4310 C C . ARG A 1 306 ? 17.371 54.953 65.901 1.00 19.78 313 ARG A C 1
ATOM 4311 O O . ARG A 1 306 ? 16.790 55.820 65.258 1.00 21.01 313 ARG A O 1
ATOM 4332 N N . PRO A 1 307 ? 18.573 54.466 65.535 1.00 20.27 314 PRO A N 1
ATOM 4333 C CA . PRO A 1 307 ? 19.248 55.069 64.370 1.00 22.48 314 PRO A CA 1
ATOM 4334 C C . PRO A 1 307 ? 18.501 54.859 63.053 1.00 20.74 314 PRO A C 1
ATOM 4335 O O . PRO A 1 307 ? 18.758 55.564 62.082 1.00 25.09 314 PRO A O 1
ATOM 4346 N N . LEU A 1 308 ? 17.595 53.895 63.013 1.00 18.70 315 LEU A N 1
ATOM 4347 C CA . LEU A 1 308 ? 16.878 53.588 61.780 1.00 19.59 315 LEU A CA 1
ATOM 4348 C C . LEU A 1 308 ? 15.705 54.528 61.528 1.00 21.68 315 LEU A C 1
ATOM 4349 O O . LEU A 1 308 ? 15.145 54.524 60.427 1.00 21.17 315 LEU A O 1
ATOM 4365 N N . PHE A 1 309 ? 15.340 55.333 62.524 1.00 19.41 316 PHE A N 1
ATOM 4366 C CA . PHE A 1 309 ? 14.138 56.164 62.446 1.00 20.20 316 PHE A CA 1
ATOM 4367 C C . PHE A 1 309 ? 14.434 57.631 62.721 1.00 34.30 316 PHE A C 1
ATOM 4368 O O . PHE A 1 309 ? 13.518 58.434 62.896 1.00 42.94 316 PHE A O 1
#

Solvent-accessible surface area: 12429 Å² total

Nearest PDB structures (foldseek):
  5hsg-assembly1_A  TM=1.004E+00  e=3.789E-54  Klebsiella pneumoniae subsp. pneumoniae MGH 78578
  1urp-assembly1_A  TM=8.779E-01  e=4.788E-24  Escherichia coli K-12
  3c6q-assembly3_C  TM=7.101E-01  e=3.886E-20  Thermotoga maritima
  4ry8-assembly1_C  TM=7.204E-01  e=1.340E-18  Pseudothermotoga lettingae TMO
  4ry8-assembly1_A  TM=7.203E-01  e=1.234E-17  Pseudothermotoga lettingae TMO

CATH classification: 3.40.50.2300 (+1 more: 3.40.50.2300)